Protein AF-A0A7S2XRY5-F1 (afdb_monomer_lite)

Foldseek 3Di:
DPDQAAAEDFQLAPLVLVLVLVQCVVFDPPLQQDLHPLCSVVRGDPVSVVSLVVSLVVRVVVSVVVVVVVVVVPPPDDDDDDPDDPRHYDDDSSVVVSCLSNVQEAEADAPVNNQQSSLSSCVSSVHKYKYFHAADPCVVVVVAAAPVRPHHDHDPVRVVVSSCVVAQLWDWDFDPDPDDPRDGGIMTIDDSVSSVDDRDPDDPPVPPD

Organism: NCBI:txid420275

pLDDT: mean 81.91, std 16.99, range [36.66, 98.25]

Secondary structure (DSSP, 8-state):
--PPPPB-----SHHHHHHHHHHHHHS-TTTTTS---GGGGGGS-HHHHHHHHHHHHHHHHHHHHHHHHHHHH-TTSPPP------PPB---HHHHHHHHHT---EEEES-TTTHHHHHHHHHHTT--EEEE-----TTT-TT-B-TTSSSB--SHHHHHHHHHTT-TT-EEEE------TT---EEEEE-HHHHHSPPPPP--GGG--

Radius of gyration: 19.48 Å; chains: 1; bounding box: 63×34×48 Å

Structure (mmCIF, N/CA/C/O backbone):
data_AF-A0A7S2XRY5-F1
#
_entry.id   AF-A0A7S2XRY5-F1
#
loop_
_atom_site.group_PDB
_atom_site.id
_atom_site.type_symbol
_atom_site.label_atom_id
_atom_site.label_alt_id
_atom_site.label_comp_id
_atom_site.label_asym_id
_atom_site.label_entity_id
_atom_site.label_seq_id
_atom_site.pdbx_PDB_ins_code
_atom_site.Cartn_x
_atom_site.Cartn_y
_atom_site.Cartn_z
_atom_site.occupancy
_atom_site.B_iso_or_equiv
_atom_site.auth_seq_id
_atom_site.auth_comp_id
_atom_site.auth_asym_id
_atom_site.auth_atom_id
_atom_site.pdbx_PDB_model_num
ATOM 1 N N . GLU A 1 1 ? -29.590 -15.302 -2.181 1.00 39.81 1 GLU A N 1
ATOM 2 C CA . GLU A 1 1 ? -29.276 -14.056 -2.907 1.00 39.81 1 GLU A CA 1
ATOM 3 C C . GLU A 1 1 ? -27.879 -13.609 -2.522 1.00 39.81 1 GLU A C 1
ATOM 5 O O . GLU A 1 1 ? -27.612 -13.476 -1.334 1.00 39.81 1 GLU A O 1
ATOM 10 N N . PHE A 1 2 ? -26.973 -13.439 -3.484 1.00 42.94 2 PHE A N 1
ATOM 11 C CA . PHE A 1 2 ? -25.740 -12.701 -3.219 1.00 42.94 2 PHE A CA 1
ATOM 12 C C . PHE A 1 2 ? -26.121 -11.224 -3.202 1.00 42.94 2 PHE A C 1
ATOM 14 O O . PHE A 1 2 ? -26.452 -10.665 -4.245 1.00 42.94 2 PHE A O 1
ATOM 21 N N . LEU A 1 3 ? -26.155 -10.620 -2.012 1.00 53.00 3 LEU A N 1
ATOM 22 C CA . LEU A 1 3 ? -26.255 -9.169 -1.880 1.00 53.00 3 LEU A CA 1
ATOM 23 C C . LEU A 1 3 ? -25.142 -8.541 -2.729 1.00 53.00 3 LEU A C 1
ATOM 25 O O . LEU A 1 3 ? -24.000 -9.004 -2.680 1.00 53.00 3 LEU A O 1
ATOM 29 N N . SER A 1 4 ? -25.473 -7.520 -3.521 1.00 61.59 4 SER A N 1
ATOM 30 C CA . SER A 1 4 ? -24.484 -6.775 -4.303 1.00 61.59 4 SER A CA 1
ATOM 31 C C . SER A 1 4 ? -23.333 -6.347 -3.383 1.00 61.59 4 SER A C 1
ATOM 33 O O . SER A 1 4 ? -23.607 -5.741 -2.342 1.00 61.59 4 SER A O 1
ATOM 35 N N . PRO A 1 5 ? -22.063 -6.643 -3.715 1.00 66.81 5 PRO A N 1
ATOM 36 C CA . PRO A 1 5 ? -20.952 -6.282 -2.848 1.00 66.81 5 PRO A CA 1
ATOM 37 C C . PRO A 1 5 ? -20.902 -4.762 -2.683 1.00 66.81 5 PRO A C 1
ATOM 39 O O . PRO A 1 5 ? -21.009 -4.015 -3.662 1.00 66.81 5 PRO A O 1
ATOM 42 N N . LYS A 1 6 ? -20.741 -4.296 -1.440 1.00 75.56 6 LYS A N 1
ATOM 43 C CA . LYS A 1 6 ? -20.394 -2.897 -1.191 1.00 75.56 6 LYS A CA 1
ATOM 44 C C . LYS A 1 6 ? -19.012 -2.622 -1.765 1.00 75.56 6 LYS A C 1
ATOM 46 O O . LYS A 1 6 ? -18.129 -3.473 -1.680 1.00 75.56 6 LYS A O 1
ATOM 51 N N . TYR A 1 7 ? -18.814 -1.435 -2.322 1.00 77.88 7 TYR A N 1
ATOM 52 C CA . TYR A 1 7 ? -17.499 -1.007 -2.791 1.00 77.88 7 TYR A CA 1
ATOM 53 C C . TYR A 1 7 ? -17.135 0.345 -2.188 1.00 77.88 7 TYR A C 1
ATOM 55 O O . TYR A 1 7 ? -17.987 1.210 -1.982 1.00 77.88 7 TYR A O 1
ATOM 63 N N . MET A 1 8 ? -15.848 0.526 -1.923 1.00 81.94 8 MET A N 1
ATOM 64 C CA . MET A 1 8 ? -15.278 1.759 -1.402 1.00 81.94 8 MET A CA 1
ATOM 65 C C . MET A 1 8 ? -14.396 2.382 -2.481 1.00 81.94 8 MET A C 1
ATOM 67 O O . MET A 1 8 ? -13.558 1.697 -3.068 1.00 81.94 8 MET A O 1
ATOM 71 N N . LYS A 1 9 ? -14.566 3.680 -2.746 1.00 79.56 9 LYS A N 1
ATOM 72 C CA . LYS A 1 9 ? -13.611 4.454 -3.546 1.00 79.56 9 LYS A CA 1
ATOM 73 C C . LYS A 1 9 ? -12.665 5.195 -2.613 1.00 79.56 9 LYS A C 1
ATOM 75 O O . LYS A 1 9 ? -13.028 6.228 -2.060 1.00 79.56 9 LYS A O 1
ATOM 80 N N . ILE A 1 10 ? -11.459 4.666 -2.475 1.00 81.94 10 ILE A N 1
ATOM 81 C CA . ILE A 1 10 ? -10.372 5.275 -1.714 1.00 81.94 10 ILE A CA 1
ATOM 82 C C . ILE A 1 10 ? -9.128 5.338 -2.599 1.00 81.94 10 ILE A C 1
ATOM 84 O O . ILE A 1 10 ? -8.894 4.440 -3.409 1.00 81.94 10 ILE A O 1
ATOM 88 N N . LEU A 1 11 ? -8.357 6.414 -2.473 1.00 85.31 11 LEU A N 1
ATOM 89 C CA . LEU A 1 11 ? -7.033 6.489 -3.078 1.00 85.31 11 LEU A CA 1
ATOM 90 C C . LEU A 1 11 ? -6.058 5.784 -2.139 1.00 85.31 11 LEU A C 1
ATOM 92 O O . LEU A 1 11 ? -5.938 6.168 -0.978 1.00 85.31 11 LEU A O 1
ATOM 96 N N . VAL A 1 12 ? -5.394 4.746 -2.638 1.00 89.25 12 VAL A N 1
ATOM 97 C CA . VAL A 1 12 ? -4.304 4.089 -1.914 1.00 89.25 12 VAL A CA 1
ATOM 98 C C . VAL A 1 12 ? -3.027 4.862 -2.229 1.00 89.25 12 VAL A C 1
ATOM 100 O O . VAL A 1 12 ? -2.470 4.726 -3.316 1.00 89.25 12 VAL A O 1
ATOM 103 N N . ASP A 1 13 ? -2.627 5.727 -1.302 1.00 91.69 13 ASP A N 1
ATOM 104 C CA . ASP A 1 13 ? -1.509 6.662 -1.423 1.00 91.69 13 ASP A CA 1
ATOM 105 C C . ASP A 1 13 ? -0.706 6.759 -0.114 1.00 91.69 13 ASP A C 1
ATOM 107 O O . ASP A 1 13 ? -1.065 6.157 0.900 1.00 91.69 13 ASP A O 1
ATOM 111 N N . ASP A 1 14 ? 0.380 7.534 -0.128 1.00 93.12 14 ASP A N 1
ATOM 112 C CA . ASP A 1 14 ? 1.245 7.729 1.043 1.00 93.12 14 ASP A CA 1
ATOM 113 C C . ASP A 1 14 ? 0.476 8.305 2.243 1.00 93.12 14 ASP A C 1
ATOM 115 O O . ASP A 1 14 ? 0.766 7.958 3.386 1.00 93.12 14 ASP A O 1
ATOM 119 N N . ALA A 1 15 ? -0.540 9.141 1.998 1.00 94.62 15 ALA A N 1
ATOM 120 C CA . ALA A 1 15 ? -1.375 9.697 3.060 1.00 94.62 15 ALA A CA 1
ATOM 121 C C . ALA A 1 15 ? -2.162 8.596 3.786 1.00 94.62 15 ALA A C 1
ATOM 123 O O . ALA A 1 15 ? -2.174 8.575 5.014 1.00 94.62 15 ALA A O 1
ATOM 124 N N . LEU A 1 16 ? -2.752 7.641 3.052 1.00 95.00 16 LEU A N 1
ATOM 125 C CA . LEU A 1 16 ? -3.410 6.481 3.659 1.00 95.00 16 LEU A CA 1
ATOM 126 C C . LEU A 1 16 ? -2.432 5.674 4.515 1.00 95.00 16 LEU A C 1
ATOM 128 O O . LEU A 1 16 ? -2.744 5.338 5.658 1.00 95.00 16 LEU A O 1
ATOM 132 N N . VAL A 1 17 ? -1.254 5.367 3.965 1.00 95.56 17 VAL A N 1
ATOM 133 C CA . VAL A 1 17 ? -0.223 4.583 4.661 1.00 95.56 17 VAL A CA 1
ATOM 134 C C . VAL A 1 17 ? 0.178 5.271 5.965 1.00 95.56 17 VAL A C 1
ATOM 136 O O . VAL A 1 17 ? 0.163 4.633 7.018 1.00 95.56 17 VAL A O 1
ATOM 139 N N . GLN A 1 18 ? 0.467 6.575 5.924 1.00 95.56 18 GLN A N 1
ATOM 140 C CA . GLN A 1 18 ? 0.863 7.331 7.112 1.00 95.56 18 GLN A CA 1
ATOM 141 C C . GLN A 1 18 ? -0.252 7.417 8.154 1.00 95.56 18 GLN A C 1
ATOM 143 O O . GLN A 1 18 ? 0.011 7.194 9.334 1.00 95.56 18 GLN A O 1
ATOM 148 N N . THR A 1 19 ? -1.500 7.658 7.742 1.00 95.69 19 THR A N 1
ATOM 149 C CA . THR A 1 19 ? -2.645 7.662 8.663 1.00 95.69 19 THR A CA 1
ATOM 150 C C . THR A 1 19 ? -2.779 6.320 9.382 1.00 95.69 19 THR A C 1
ATOM 152 O O . THR A 1 19 ? -2.882 6.289 10.608 1.00 95.69 19 THR A O 1
ATOM 155 N N . ILE A 1 20 ? -2.722 5.200 8.654 1.00 94.00 20 ILE A N 1
ATOM 156 C CA . ILE A 1 20 ? -2.807 3.863 9.259 1.00 94.00 20 ILE A CA 1
ATOM 157 C C . ILE A 1 20 ? -1.597 3.583 10.160 1.00 94.00 20 ILE A C 1
ATOM 159 O O . ILE A 1 20 ? -1.752 2.966 11.214 1.00 94.00 20 ILE A O 1
ATOM 163 N N . GLN A 1 21 ? -0.407 4.070 9.806 1.00 93.44 21 GLN A N 1
ATOM 164 C CA . GLN A 1 21 ? 0.794 3.905 10.623 1.00 93.44 21 GLN A CA 1
ATOM 165 C C . GLN A 1 21 ? 0.675 4.656 11.950 1.00 93.44 21 GLN A C 1
ATOM 167 O O . GLN A 1 21 ? 0.958 4.083 13.002 1.00 93.44 21 GLN A O 1
ATOM 172 N N . SER A 1 22 ? 0.209 5.904 11.922 1.00 92.62 22 SER A N 1
ATOM 173 C CA . SER A 1 22 ? -0.040 6.690 13.131 1.00 92.62 22 SER A CA 1
ATOM 174 C C . SER A 1 22 ? -1.124 6.061 14.004 1.00 92.62 22 SER A C 1
ATOM 176 O O . SER A 1 22 ? -0.944 5.978 15.215 1.00 92.62 22 SER A O 1
ATOM 178 N N . ILE A 1 23 ? -2.204 5.543 13.407 1.00 91.19 23 ILE A N 1
ATOM 179 C CA . ILE A 1 23 ? -3.220 4.776 14.142 1.00 91.19 23 ILE A CA 1
ATOM 180 C C . ILE A 1 23 ? -2.582 3.534 14.782 1.00 91.19 23 ILE A C 1
ATOM 182 O O . ILE A 1 23 ? -2.808 3.262 15.956 1.00 91.19 23 ILE A O 1
ATOM 186 N N . ARG A 1 24 ? -1.740 2.780 14.069 1.00 86.56 24 ARG A N 1
ATOM 187 C CA . ARG A 1 24 ? -1.064 1.604 14.645 1.00 86.56 24 ARG A CA 1
ATOM 188 C C . ARG A 1 24 ? -0.173 1.974 15.837 1.00 86.56 24 ARG A C 1
ATOM 190 O O . ARG A 1 24 ? -0.135 1.219 16.799 1.00 86.56 24 ARG A O 1
ATOM 197 N N . GLN A 1 25 ? 0.513 3.115 15.788 1.00 85.75 25 GLN A N 1
ATOM 198 C CA . GLN A 1 25 ? 1.431 3.570 16.842 1.00 85.75 25 GLN A CA 1
ATOM 199 C C . GLN A 1 25 ? 0.730 4.052 18.120 1.00 85.75 25 GLN A C 1
ATOM 201 O O . GLN A 1 25 ? 1.314 3.976 19.198 1.00 85.75 25 GLN A O 1
ATOM 206 N N . THR A 1 26 ? -0.493 4.572 18.018 1.00 81.88 26 THR A N 1
ATOM 207 C CA . THR A 1 26 ? -1.243 5.138 19.155 1.00 81.88 26 THR A CA 1
ATOM 208 C C . THR A 1 26 ? -2.179 4.138 19.835 1.00 81.88 26 THR A C 1
ATOM 210 O O . THR A 1 26 ? -2.853 4.501 20.801 1.00 81.88 26 THR A O 1
ATOM 213 N N . ASN A 1 27 ? -2.238 2.895 19.352 1.00 79.50 27 ASN A N 1
ATOM 214 C CA . ASN A 1 27 ? -3.064 1.826 19.912 1.00 79.50 27 ASN A CA 1
ATOM 215 C C . ASN A 1 27 ? -2.198 0.673 20.437 1.00 79.50 27 ASN A C 1
ATOM 217 O O . ASN A 1 27 ? -1.033 0.537 20.071 1.00 79.50 27 ASN A O 1
ATOM 221 N N . GLU A 1 28 ? -2.774 -0.158 21.309 1.00 68.50 28 GLU A N 1
ATOM 222 C CA . GLU A 1 28 ? -2.085 -1.312 21.897 1.00 68.50 28 GLU A CA 1
ATOM 223 C C . GLU A 1 28 ? -1.511 -2.257 20.827 1.00 68.50 28 GLU A C 1
ATOM 225 O O . GLU A 1 28 ? -2.149 -2.540 19.802 1.00 68.50 28 GLU A O 1
ATOM 230 N N . GLU A 1 29 ? -0.324 -2.808 21.105 1.00 63.25 29 GLU A N 1
ATOM 231 C CA . GLU A 1 29 ? 0.264 -3.868 20.288 1.00 63.25 29 GLU A CA 1
ATOM 232 C C . GLU A 1 29 ? -0.732 -5.031 20.131 1.00 63.25 29 GLU A C 1
ATOM 234 O O . GLU A 1 29 ? -1.315 -5.528 21.094 1.00 63.25 29 GLU A O 1
ATOM 239 N N . GLY A 1 30 ? -0.954 -5.459 18.886 1.00 60.50 30 GLY A N 1
ATOM 240 C CA . GLY A 1 30 ? -1.824 -6.596 18.567 1.00 60.50 30 GLY A CA 1
ATOM 241 C C . GLY A 1 30 ? -3.170 -6.249 17.927 1.00 60.50 30 GLY A C 1
ATOM 242 O O . GLY A 1 30 ? -3.797 -7.151 17.372 1.00 60.50 30 GLY A O 1
ATOM 243 N N . LEU A 1 31 ? -3.589 -4.974 17.897 1.00 65.69 31 LEU A N 1
ATOM 244 C CA . LEU A 1 31 ? -4.839 -4.575 17.223 1.00 65.69 31 LEU A CA 1
ATOM 245 C C . LEU A 1 31 ? -4.834 -4.898 15.713 1.00 65.69 31 LEU A C 1
ATOM 247 O O . LEU A 1 31 ? -5.886 -5.160 15.131 1.00 65.69 31 LEU A O 1
ATOM 251 N N . PHE A 1 32 ? -3.646 -4.935 15.101 1.00 68.56 32 PHE A N 1
ATOM 252 C CA . PHE A 1 32 ? -3.455 -5.130 13.658 1.00 68.56 32 PHE A CA 1
ATOM 253 C C . PHE A 1 32 ? -2.763 -6.455 13.273 1.00 68.56 32 PHE A C 1
ATOM 255 O O . PHE A 1 32 ? -2.863 -6.867 12.121 1.00 68.56 32 PHE A O 1
ATOM 262 N N . HIS A 1 33 ? -2.121 -7.155 14.221 1.00 59.81 33 HIS A N 1
ATOM 263 C CA . HIS A 1 33 ? -1.327 -8.377 13.967 1.00 59.81 33 HIS A CA 1
ATOM 264 C C . HIS A 1 33 ? -2.167 -9.636 13.693 1.00 59.81 33 HIS A C 1
ATOM 266 O O . HIS A 1 33 ? -1.689 -10.612 13.123 1.00 59.81 33 HIS A O 1
ATOM 272 N N . THR A 1 34 ? -3.441 -9.631 14.075 1.00 63.56 34 THR A N 1
ATOM 273 C CA . THR A 1 34 ? -4.416 -10.663 13.691 1.00 63.56 34 THR A CA 1
ATOM 274 C C . THR A 1 34 ? -5.544 -9.994 12.922 1.00 63.56 34 THR A C 1
ATOM 276 O O . THR A 1 34 ? -5.577 -8.769 12.823 1.00 63.56 34 THR A O 1
ATOM 279 N N . LEU A 1 35 ? -6.437 -10.748 12.282 1.00 62.00 35 LEU A N 1
ATOM 280 C CA . LEU A 1 35 ? -7.632 -10.122 11.718 1.00 62.00 35 LEU A CA 1
ATOM 281 C C . LEU A 1 35 ? -8.473 -9.577 12.867 1.00 62.00 35 LEU A C 1
ATOM 283 O O . LEU A 1 35 ? -8.991 -10.385 13.642 1.00 62.00 35 LEU A O 1
ATOM 287 N N . PRO A 1 36 ? -8.580 -8.244 13.008 1.00 60.53 36 PRO A N 1
ATOM 288 C CA . PRO A 1 36 ? -9.272 -7.688 14.146 1.00 60.53 36 PRO A CA 1
ATOM 289 C C . PRO A 1 36 ? -10.743 -8.124 14.086 1.00 60.53 36 PRO A C 1
ATOM 291 O O . PRO A 1 36 ? -11.343 -8.024 13.009 1.00 60.53 36 PRO A O 1
ATOM 294 N N . PRO A 1 37 ? -11.354 -8.610 15.184 1.00 62.16 37 PRO A N 1
ATOM 295 C CA . PRO A 1 37 ? -12.805 -8.775 15.233 1.00 62.16 37 PRO A CA 1
ATOM 296 C C . PRO A 1 37 ? -13.512 -7.449 14.907 1.00 62.16 37 PRO A C 1
ATOM 298 O O . PRO A 1 37 ? -12.933 -6.377 15.037 1.00 62.16 37 PRO A O 1
ATOM 301 N N . LEU A 1 38 ? -14.779 -7.491 14.485 1.00 59.41 38 LEU A N 1
ATOM 302 C CA . LEU A 1 38 ? -15.541 -6.272 14.149 1.00 59.41 38 LEU A CA 1
ATOM 303 C C . LEU A 1 38 ? -15.639 -5.280 15.325 1.00 59.41 38 LEU A C 1
ATOM 305 O O . LEU A 1 38 ? -15.711 -4.076 15.101 1.00 59.41 38 LEU A O 1
ATOM 309 N N . SER A 1 39 ? -15.563 -5.776 16.564 1.00 61.22 39 SER A N 1
ATOM 310 C CA . SER A 1 39 ? -15.487 -4.970 17.790 1.00 61.22 39 SER A CA 1
ATOM 311 C C . SER A 1 39 ? -14.139 -4.272 18.004 1.00 61.22 39 SER A C 1
ATOM 313 O O . SER A 1 39 ? -13.987 -3.494 18.938 1.00 61.22 39 SER A O 1
ATOM 315 N N . SER A 1 40 ? -13.130 -4.518 17.166 1.00 65.12 40 SER A N 1
ATOM 316 C CA . SER A 1 40 ? -11.817 -3.880 17.305 1.00 65.12 40 SER A CA 1
ATOM 317 C C . SER A 1 40 ? -11.836 -2.376 17.073 1.00 65.12 40 SER A C 1
ATOM 319 O O . SER A 1 40 ? -10.926 -1.704 17.551 1.00 65.12 40 SER A O 1
ATOM 321 N N . LEU A 1 41 ? -12.850 -1.826 16.393 1.00 67.50 41 LEU A N 1
ATOM 322 C CA . LEU A 1 41 ? -13.008 -0.371 16.346 1.00 67.50 41 LEU A CA 1
ATOM 323 C C . LEU A 1 41 ? -13.266 0.228 17.729 1.00 67.50 41 LEU A C 1
ATOM 325 O O . LEU A 1 41 ? -12.816 1.338 17.983 1.00 67.50 41 LEU A O 1
ATOM 329 N N . ASP A 1 42 ? -13.933 -0.503 18.626 1.00 70.62 42 ASP A N 1
ATOM 330 C CA . ASP A 1 42 ? -14.230 -0.025 19.983 1.00 70.62 42 ASP A CA 1
ATOM 331 C C . ASP A 1 42 ? -12.960 0.085 20.842 1.00 70.62 42 ASP A C 1
ATOM 333 O O . ASP A 1 42 ? -12.967 0.706 21.902 1.00 70.62 42 ASP A O 1
ATOM 337 N N . ARG A 1 43 ? -11.859 -0.525 20.384 1.00 75.06 43 ARG A N 1
ATOM 338 C CA . ARG A 1 43 ? -10.537 -0.456 21.016 1.00 75.06 43 ARG A CA 1
ATOM 339 C C . ARG A 1 43 ? -9.671 0.675 20.465 1.00 75.06 43 ARG A C 1
ATOM 341 O O . ARG A 1 43 ? -8.572 0.869 20.977 1.00 75.06 43 ARG A O 1
ATOM 348 N N . LEU A 1 44 ? -10.122 1.385 19.427 1.00 82.75 44 LEU A N 1
ATOM 349 C CA . LEU A 1 44 ? -9.392 2.533 18.903 1.00 82.75 44 LEU A CA 1
ATOM 350 C C . LEU A 1 44 ? -9.505 3.712 19.863 1.00 82.75 44 LEU A C 1
ATOM 352 O O . LEU A 1 44 ? -10.584 4.031 20.360 1.00 82.75 44 LEU A O 1
ATOM 356 N N . THR A 1 45 ? -8.391 4.401 20.083 1.00 85.50 45 THR A N 1
ATOM 357 C CA . THR A 1 45 ? -8.407 5.663 20.824 1.00 85.50 45 THR A CA 1
ATOM 358 C C . THR A 1 45 ? -9.209 6.730 20.074 1.00 85.50 45 THR A C 1
ATOM 360 O O . THR A 1 45 ? -9.193 6.785 18.843 1.00 85.50 45 THR A O 1
ATOM 363 N N . GLU A 1 46 ? -9.842 7.651 20.806 1.00 87.69 46 GLU A N 1
ATOM 364 C CA . GLU A 1 46 ? -10.534 8.810 20.212 1.00 87.69 46 GLU A CA 1
ATOM 365 C C . GLU A 1 46 ? -9.618 9.611 19.272 1.00 87.69 46 GLU A C 1
ATOM 367 O O . GLU A 1 46 ? -10.027 10.015 18.187 1.00 87.69 46 GLU A O 1
ATOM 372 N N . SER A 1 47 ? -8.335 9.758 19.625 1.00 88.94 47 SER A N 1
ATOM 373 C CA . SER A 1 47 ? -7.342 10.404 18.757 1.00 88.94 47 SER A CA 1
ATOM 374 C C . SER A 1 47 ? -7.153 9.679 17.420 1.00 88.94 47 SER A C 1
ATOM 376 O O . SER A 1 47 ? -6.894 10.331 16.413 1.00 88.94 47 SER A O 1
ATOM 378 N N . SER A 1 48 ? -7.262 8.349 17.395 1.00 91.31 48 SER A N 1
ATOM 379 C CA . SER A 1 48 ? -7.138 7.559 16.164 1.00 91.31 48 SER A CA 1
ATOM 380 C C . SER A 1 48 ? -8.350 7.732 15.262 1.00 91.31 48 SER A C 1
ATOM 382 O O . SER A 1 48 ? -8.206 7.843 14.047 1.00 91.31 48 SER A O 1
ATOM 384 N N . LEU A 1 49 ? -9.542 7.777 15.864 1.00 90.44 49 LEU A N 1
ATOM 385 C CA . LEU A 1 49 ? -10.790 8.012 15.146 1.00 90.44 49 LEU A CA 1
ATOM 386 C C . LEU A 1 49 ? -10.825 9.422 14.551 1.00 90.44 49 LEU A C 1
ATOM 388 O O . LEU A 1 49 ? -11.172 9.567 13.385 1.00 90.44 49 LEU A O 1
ATOM 392 N N . LEU A 1 50 ? -10.387 10.437 15.304 1.00 92.25 50 LEU A N 1
ATOM 393 C CA . LEU A 1 50 ? -10.269 11.809 14.800 1.00 92.25 50 LEU A CA 1
ATOM 394 C C . LEU A 1 50 ? -9.297 11.903 13.619 1.00 92.25 50 LEU A C 1
ATOM 396 O O . LEU A 1 50 ? -9.646 12.477 12.589 1.00 92.25 50 LEU A O 1
ATOM 400 N N . LEU A 1 51 ? -8.113 11.291 13.738 1.00 94.50 51 LEU A N 1
ATOM 401 C CA . LEU A 1 51 ? -7.125 11.266 12.658 1.00 94.50 51 LEU A CA 1
ATOM 402 C C . LEU A 1 51 ? -7.676 10.581 11.398 1.00 94.50 51 LEU A C 1
ATOM 404 O O . LEU A 1 51 ? -7.477 11.063 10.282 1.00 94.50 51 LEU A O 1
ATOM 408 N N . TRP A 1 52 ? -8.384 9.462 11.569 1.00 95.31 52 TRP A N 1
ATOM 409 C CA . TRP A 1 52 ? -9.038 8.784 10.456 1.00 95.31 52 TRP A CA 1
ATOM 410 C C . TRP A 1 52 ? -10.143 9.634 9.826 1.00 95.31 52 TRP A C 1
ATOM 412 O O . TRP A 1 52 ? -10.225 9.711 8.604 1.00 95.31 52 TRP A O 1
ATOM 422 N N . ASP A 1 53 ? -10.986 10.276 10.632 1.00 94.19 53 ASP A N 1
ATOM 423 C CA . ASP A 1 53 ? -12.091 11.096 10.140 1.00 94.19 53 ASP A CA 1
ATOM 424 C C . ASP A 1 53 ? -11.593 12.299 9.330 1.00 94.19 53 ASP A C 1
ATOM 426 O O . ASP A 1 53 ? -12.206 12.653 8.319 1.00 94.19 53 ASP A O 1
ATOM 430 N N . GLU A 1 54 ? -10.485 12.922 9.745 1.00 94.56 54 GLU A N 1
ATOM 431 C CA . GLU A 1 54 ? -9.807 13.970 8.974 1.00 94.56 54 GLU A CA 1
ATOM 432 C C . GLU A 1 54 ? -9.319 13.433 7.626 1.00 94.56 54 GLU A C 1
ATOM 434 O O . GLU A 1 54 ? -9.719 13.946 6.576 1.00 94.56 54 GLU A O 1
ATOM 439 N N . TYR A 1 55 ? -8.557 12.334 7.639 1.00 95.44 55 TYR A N 1
ATOM 440 C CA . TYR A 1 55 ? -8.098 11.681 6.413 1.00 95.44 55 TYR A CA 1
ATOM 441 C C . TYR A 1 55 ? -9.266 11.298 5.488 1.00 95.44 55 TYR A C 1
ATOM 443 O O . TYR A 1 55 ? -9.215 11.544 4.282 1.00 95.44 55 TYR A O 1
ATOM 451 N N . TRP A 1 56 ? -10.334 10.705 6.027 1.00 93.50 56 TRP A N 1
ATOM 452 C CA . TRP A 1 56 ? -11.466 10.205 5.248 1.00 93.50 56 TRP A CA 1
ATOM 453 C C . TRP A 1 56 ? -12.215 11.337 4.544 1.00 93.50 56 TRP A C 1
ATOM 455 O O . TRP A 1 56 ? -12.573 11.207 3.368 1.00 93.50 56 TRP A O 1
ATOM 465 N N . LYS A 1 57 ? 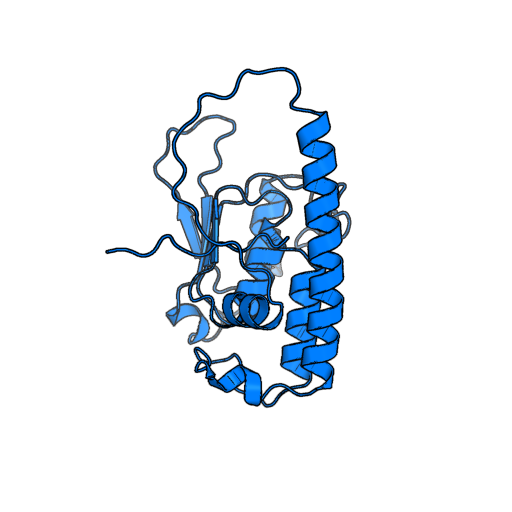-12.413 12.473 5.225 1.00 92.12 57 LYS A N 1
ATOM 466 C CA . LYS A 1 57 ? -13.002 13.679 4.622 1.00 92.12 57 LYS A CA 1
ATOM 467 C C . LYS A 1 57 ? -12.164 14.163 3.440 1.00 92.12 57 LYS A C 1
ATOM 469 O O . LYS A 1 57 ? -12.705 14.360 2.348 1.00 92.12 57 LYS A O 1
ATOM 474 N N . ASP A 1 58 ? -10.851 14.267 3.621 1.00 91.75 58 ASP A N 1
ATOM 475 C CA . ASP A 1 58 ? -9.936 14.723 2.573 1.00 91.75 58 ASP A CA 1
ATOM 476 C C . ASP A 1 58 ? -9.852 13.735 1.406 1.00 91.75 58 ASP A C 1
ATOM 478 O O . ASP A 1 58 ? -9.911 14.127 0.237 1.00 91.75 58 ASP A O 1
ATOM 482 N N . ALA A 1 59 ? -9.777 12.434 1.689 1.00 89.62 59 ALA A N 1
ATOM 483 C CA . ALA A 1 59 ? -9.791 11.380 0.680 1.00 89.62 59 ALA A CA 1
ATOM 484 C C . ALA A 1 59 ? -11.068 11.435 -0.173 1.00 89.62 59 ALA A C 1
ATOM 486 O O . ALA A 1 59 ? -10.991 11.353 -1.404 1.00 89.62 59 ALA A O 1
ATOM 487 N N . ARG A 1 60 ? -12.236 11.654 0.446 1.00 87.56 60 ARG A N 1
ATOM 488 C CA . ARG A 1 60 ? -13.505 11.816 -0.277 1.00 87.56 60 ARG A CA 1
ATOM 489 C C . ARG A 1 60 ? -13.520 13.067 -1.149 1.00 87.56 60 ARG A C 1
ATOM 491 O O . ARG A 1 60 ? -13.941 12.975 -2.304 1.00 87.56 60 ARG A O 1
ATOM 498 N N . HIS A 1 61 ? -13.038 14.204 -0.651 1.00 86.56 61 HIS A N 1
ATOM 499 C CA . HIS A 1 61 ? -12.925 15.423 -1.456 1.00 86.56 61 HIS A CA 1
ATOM 500 C C . HIS A 1 61 ? -12.003 15.225 -2.667 1.00 86.56 61 HIS A C 1
ATOM 502 O O . HIS A 1 61 ? -12.369 15.583 -3.791 1.00 86.56 61 HIS A O 1
ATOM 508 N N . ARG A 1 62 ? -10.842 14.581 -2.477 1.00 85.25 62 ARG A N 1
ATOM 509 C CA . ARG A 1 62 ? -9.913 14.249 -3.571 1.00 85.25 62 ARG A CA 1
ATOM 510 C C . ARG A 1 62 ? -10.567 13.327 -4.604 1.00 85.25 62 ARG A C 1
ATOM 512 O O . ARG A 1 62 ? -10.514 13.615 -5.801 1.00 85.25 62 ARG A O 1
ATOM 519 N N . ALA A 1 63 ? -11.251 12.273 -4.159 1.00 79.25 63 ALA A N 1
ATOM 520 C CA . ALA A 1 63 ? -11.953 11.340 -5.042 1.00 79.25 63 ALA A CA 1
ATOM 521 C C . ALA A 1 63 ? -13.082 12.015 -5.848 1.00 79.25 63 ALA A C 1
ATOM 523 O O . ALA A 1 63 ? -13.251 11.735 -7.037 1.00 79.25 63 ALA A O 1
ATOM 524 N N . GLN A 1 64 ? -13.838 12.928 -5.231 1.00 78.06 64 GLN A N 1
ATOM 525 C CA . GLN A 1 64 ? -14.884 13.705 -5.906 1.00 78.06 64 GLN A CA 1
ATOM 526 C C . GLN A 1 64 ? -14.304 14.670 -6.947 1.00 78.06 64 GLN A C 1
ATOM 528 O O . GLN A 1 64 ? -14.814 14.736 -8.067 1.00 78.06 64 GLN A O 1
ATOM 533 N N . SER A 1 65 ? -13.214 15.367 -6.614 1.00 79.12 65 SER A N 1
ATOM 534 C CA . SER A 1 65 ? -12.523 16.273 -7.540 1.00 79.12 65 SER A CA 1
ATOM 535 C C . SER A 1 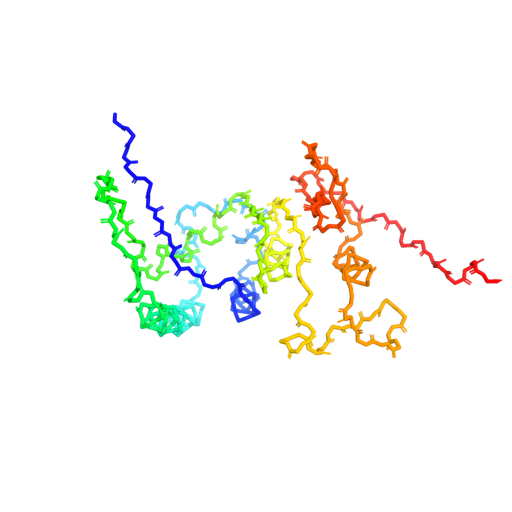65 ? -12.021 15.536 -8.791 1.00 79.12 65 SER A C 1
ATOM 537 O O . SER A 1 65 ? -12.300 15.942 -9.923 1.00 79.12 65 SER A O 1
ATOM 539 N N . LEU A 1 66 ? -11.395 14.367 -8.608 1.00 73.38 66 LEU A N 1
ATOM 540 C CA . LEU A 1 66 ? -10.957 13.507 -9.713 1.00 73.38 66 LEU A CA 1
ATOM 541 C C . LEU A 1 66 ? -12.129 13.018 -10.580 1.00 73.38 66 LEU A C 1
ATOM 543 O O . LEU A 1 66 ? -12.026 12.993 -11.810 1.00 73.38 66 LEU A O 1
ATOM 547 N N . ALA A 1 67 ? -13.259 12.655 -9.966 1.00 70.19 67 ALA A N 1
ATOM 548 C CA . ALA A 1 67 ? -14.451 12.221 -10.694 1.00 70.19 67 ALA A CA 1
ATOM 549 C C . ALA A 1 67 ? -15.059 13.347 -11.551 1.00 70.19 67 ALA A C 1
ATOM 551 O O . ALA A 1 67 ? -15.478 13.096 -12.687 1.00 70.19 67 ALA A O 1
ATOM 552 N N . LEU A 1 68 ? -15.070 14.584 -11.044 1.00 67.44 68 LEU A N 1
ATOM 553 C CA . LEU A 1 68 ? -15.519 15.767 -11.784 1.00 67.44 68 LEU A CA 1
ATOM 554 C C . LEU A 1 68 ? -14.608 16.049 -12.986 1.00 67.44 68 LEU A C 1
ATOM 556 O O . LEU A 1 68 ? -15.100 16.224 -14.102 1.00 67.44 68 LEU A O 1
ATOM 560 N N . HIS A 1 69 ? -13.289 16.013 -12.790 1.00 65.00 69 HIS A N 1
ATOM 561 C CA . HIS A 1 69 ? -12.318 16.217 -13.870 1.00 65.00 69 HIS A CA 1
ATOM 562 C C . HIS A 1 69 ? -12.367 15.109 -14.934 1.00 65.00 69 HIS A C 1
ATOM 564 O O . HIS A 1 69 ? -12.246 15.387 -16.128 1.00 65.00 69 HIS A O 1
ATOM 570 N N . SER A 1 70 ? -12.598 13.856 -14.531 1.00 61.12 70 SER A N 1
ATOM 571 C CA . SER A 1 70 ? -12.772 12.730 -15.458 1.00 61.12 70 SER A CA 1
ATOM 572 C C . SER A 1 70 ? -14.065 12.850 -16.277 1.00 61.12 70 SER A C 1
ATOM 574 O O . SER A 1 70 ? -14.057 12.652 -17.492 1.00 61.12 70 SER A O 1
ATOM 576 N N . SER A 1 71 ? -15.166 13.269 -15.643 1.00 59.62 71 SER A N 1
ATOM 577 C CA . SER A 1 71 ? -16.460 13.455 -16.317 1.00 59.62 71 SER A CA 1
ATOM 578 C C . SER A 1 71 ? -16.424 14.590 -17.346 1.00 59.62 71 SER A C 1
ATOM 580 O O . SER A 1 71 ? -17.021 14.467 -18.410 1.00 59.62 71 SER A O 1
ATOM 582 N N . GLN A 1 72 ? -15.663 15.658 -17.084 1.00 58.47 72 GLN A N 1
ATOM 583 C CA . GLN A 1 72 ? -15.439 16.738 -18.053 1.00 58.47 72 GLN A CA 1
ATOM 584 C C . GLN A 1 72 ? -14.617 16.289 -19.275 1.00 58.47 72 GLN A C 1
ATOM 586 O O . GLN A 1 72 ? -14.812 16.823 -20.365 1.00 58.47 72 GLN A O 1
ATOM 591 N N . LYS A 1 73 ? -13.740 15.283 -19.130 1.00 53.84 73 LYS A N 1
ATOM 592 C CA . LYS A 1 73 ? -12.965 14.702 -20.242 1.00 53.84 73 LYS A CA 1
ATOM 593 C C . LYS A 1 73 ? -13.743 13.676 -21.080 1.00 53.84 73 LYS A C 1
ATOM 595 O O . LYS A 1 73 ? -13.348 13.425 -22.213 1.00 53.84 73 LYS A O 1
ATOM 600 N N . LEU A 1 74 ? -14.831 13.091 -20.563 1.00 51.75 74 LEU A N 1
ATOM 601 C CA . LEU A 1 74 ? -15.552 11.973 -21.200 1.00 51.75 74 LEU A CA 1
ATOM 602 C C . LEU A 1 74 ? -16.765 12.361 -22.073 1.00 51.75 74 LEU A C 1
ATOM 604 O O . LEU A 1 74 ? -17.504 11.476 -22.505 1.00 51.75 74 LEU A O 1
ATOM 608 N N . ASN A 1 75 ? -16.974 13.642 -22.382 1.00 50.69 75 ASN A N 1
ATOM 609 C CA . ASN A 1 75 ? -18.127 14.126 -23.164 1.00 50.69 75 ASN A CA 1
ATOM 610 C C . ASN A 1 75 ? -18.125 13.750 -24.674 1.00 50.69 75 ASN A C 1
ATOM 612 O O . ASN A 1 75 ? -18.701 14.476 -25.481 1.00 50.69 75 ASN A O 1
ATOM 616 N N . THR A 1 76 ? -17.522 12.630 -25.097 1.00 46.41 76 THR A N 1
ATOM 617 C CA . THR A 1 76 ? -17.423 12.239 -26.524 1.00 46.41 76 THR A CA 1
ATOM 618 C C . THR A 1 76 ? -17.835 10.801 -26.881 1.00 46.41 76 THR A C 1
ATOM 620 O O . THR A 1 76 ? -17.660 10.413 -28.033 1.00 46.41 76 THR A O 1
ATOM 623 N N . ALA A 1 77 ? -18.447 10.008 -25.989 1.00 43.66 77 ALA A N 1
ATOM 624 C CA . ALA A 1 77 ? -18.956 8.677 -26.373 1.00 43.66 77 ALA A CA 1
ATOM 625 C C . ALA A 1 77 ? -20.319 8.314 -25.739 1.00 43.66 77 ALA A C 1
ATOM 627 O O . ALA A 1 77 ? -20.509 8.529 -24.539 1.00 43.66 77 ALA A O 1
ATOM 628 N N . PRO A 1 78 ? -21.268 7.728 -26.503 1.00 43.91 78 PRO A N 1
ATOM 629 C CA . PRO A 1 78 ? -22.568 7.314 -25.979 1.00 43.91 78 PRO A CA 1
ATOM 630 C C . PRO A 1 78 ? -22.428 6.061 -25.098 1.00 43.91 78 PRO A C 1
ATOM 632 O O . PRO A 1 78 ? -21.885 5.042 -25.521 1.00 43.91 78 PRO A O 1
ATOM 635 N N . ARG A 1 79 ? -22.924 6.129 -23.854 1.00 51.22 79 ARG A N 1
ATOM 636 C CA . ARG A 1 79 ? -22.936 4.998 -22.909 1.00 51.22 79 ARG A CA 1
ATOM 637 C C . ARG A 1 79 ? -24.121 4.069 -23.181 1.00 51.22 79 ARG A C 1
ATOM 639 O O . ARG A 1 79 ? -25.269 4.498 -23.125 1.00 51.22 79 ARG A O 1
ATOM 646 N N . VAL A 1 80 ? -23.833 2.787 -23.404 1.00 41.41 80 VAL A N 1
ATOM 647 C CA . VAL A 1 80 ? -24.827 1.701 -23.411 1.00 41.41 80 VAL A CA 1
ATOM 648 C C . VAL A 1 80 ? -25.256 1.416 -21.961 1.00 41.41 80 VAL A C 1
ATOM 650 O O . VAL A 1 80 ? -24.383 1.251 -21.103 1.00 41.41 80 VAL A O 1
ATOM 653 N N . PRO A 1 81 ? -26.563 1.363 -21.646 1.00 41.16 81 PRO A N 1
ATOM 654 C CA . PRO A 1 81 ? -27.038 1.120 -20.292 1.00 41.16 81 PRO A CA 1
ATOM 655 C C . PRO A 1 81 ? -26.965 -0.378 -19.978 1.00 41.16 81 PRO A C 1
ATOM 657 O O . PRO A 1 81 ? -27.922 -1.120 -20.183 1.00 41.16 81 PRO A O 1
ATOM 660 N N . HIS A 1 82 ? -25.828 -0.842 -19.464 1.00 45.81 82 HIS A N 1
ATOM 661 C CA . HIS A 1 82 ? -25.825 -2.090 -18.709 1.00 45.81 82 HIS A CA 1
ATOM 662 C C . HIS A 1 82 ? -26.412 -1.816 -17.325 1.00 45.81 82 HIS A C 1
ATOM 664 O O . HIS A 1 82 ? -25.965 -0.912 -16.619 1.00 45.81 82 HIS A O 1
ATOM 670 N N . SER A 1 83 ? -27.440 -2.580 -16.957 1.00 44.69 83 SER A N 1
ATOM 671 C CA . SER A 1 83 ? -28.067 -2.576 -15.638 1.00 44.69 83 SER A CA 1
ATOM 672 C C . SER A 1 83 ? -27.056 -3.039 -14.587 1.00 44.69 83 SER A C 1
ATOM 674 O O . SER A 1 83 ? -26.967 -4.223 -14.263 1.00 44.69 83 SER A O 1
ATOM 676 N N . VAL A 1 84 ? -26.249 -2.104 -14.091 1.00 48.72 84 VAL A N 1
ATOM 677 C CA . VAL A 1 84 ? -25.375 -2.322 -12.941 1.00 48.72 84 VAL A CA 1
ATOM 678 C C . VAL A 1 84 ? -26.292 -2.482 -11.734 1.00 48.72 84 VAL A C 1
ATOM 680 O O . VAL A 1 84 ? -26.990 -1.542 -11.350 1.00 48.72 84 VAL A O 1
ATOM 683 N N . SER A 1 85 ? -26.330 -3.691 -11.170 1.00 50.62 85 SER A N 1
ATOM 684 C CA . SER A 1 85 ? -26.907 -3.950 -9.850 1.00 50.62 85 SER A CA 1
ATOM 685 C C . SER A 1 85 ? -26.428 -2.860 -8.897 1.00 50.62 85 SER A C 1
ATOM 687 O O . SER A 1 85 ? -25.220 -2.636 -8.823 1.00 50.62 85 SER A O 1
ATOM 689 N N . GLN A 1 86 ? -27.344 -2.170 -8.213 1.00 50.22 86 GLN A N 1
ATOM 690 C CA . GLN A 1 86 ? -27.023 -1.096 -7.270 1.00 50.22 86 GLN A CA 1
ATOM 691 C C . GLN A 1 86 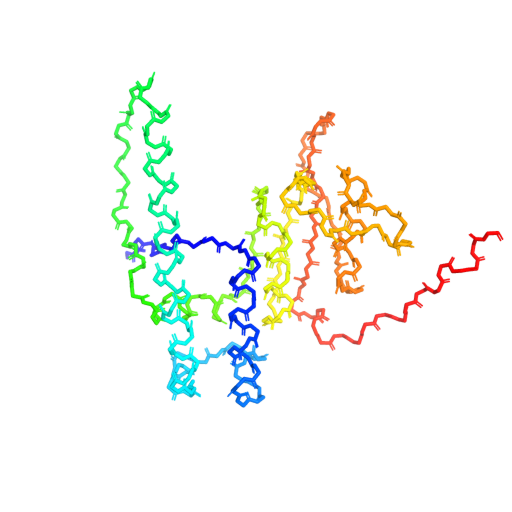? -26.119 -1.639 -6.153 1.00 50.22 86 GLN A C 1
ATOM 693 O O . GLN A 1 86 ? -26.583 -2.124 -5.127 1.00 50.22 86 GLN A O 1
ATOM 698 N N . SER A 1 87 ? -24.810 -1.624 -6.368 1.00 59.06 87 SER A N 1
ATOM 699 C CA . SER A 1 87 ? -23.820 -1.864 -5.332 1.00 59.06 87 SER A CA 1
ATOM 700 C C . SER A 1 87 ? -23.800 -0.621 -4.450 1.00 59.06 87 SER A C 1
ATOM 702 O O . SER A 1 87 ? -23.549 0.478 -4.949 1.00 59.06 87 SER A O 1
ATOM 704 N N . SER A 1 88 ? -24.119 -0.762 -3.165 1.00 72.50 88 SER A N 1
ATOM 705 C CA . SER A 1 88 ? -24.123 0.369 -2.235 1.00 72.50 88 SER A CA 1
ATOM 706 C C . SER A 1 88 ? -22.686 0.780 -1.911 1.00 72.50 88 SER A C 1
ATOM 708 O O . SER A 1 88 ? -21.895 -0.036 -1.435 1.00 72.50 88 SER A O 1
ATOM 710 N N . HIS A 1 89 ? -22.346 2.032 -2.201 1.00 82.19 89 HIS A N 1
ATOM 711 C CA . HIS A 1 89 ? -21.037 2.617 -1.925 1.00 82.19 89 HIS A CA 1
ATOM 712 C C . HIS A 1 89 ? -20.820 2.789 -0.412 1.00 82.19 89 HIS A C 1
ATOM 714 O O . HIS A 1 89 ? -21.756 3.143 0.302 1.00 82.19 89 HIS A O 1
ATOM 720 N N . VAL A 1 90 ? -19.596 2.565 0.074 1.00 85.06 90 VAL A N 1
ATOM 721 C CA . VAL A 1 90 ? -19.228 2.860 1.469 1.00 85.06 90 VAL A CA 1
ATOM 722 C C . VAL A 1 90 ? -19.135 4.376 1.655 1.00 85.06 90 VAL A C 1
ATOM 724 O O . VAL A 1 90 ? -18.285 5.032 1.052 1.00 85.06 90 VAL A O 1
ATOM 727 N N . GLU A 1 91 ? -20.022 4.948 2.468 1.00 84.75 91 GLU A N 1
ATOM 728 C CA . GLU A 1 91 ? -20.036 6.389 2.768 1.00 84.75 91 GLU A CA 1
ATOM 729 C C . GLU A 1 91 ? -19.538 6.716 4.176 1.00 84.75 91 GLU A C 1
ATOM 731 O O . GLU A 1 91 ? -18.967 7.792 4.394 1.00 84.75 91 GLU A O 1
ATOM 736 N N . ASP A 1 92 ? -19.748 5.785 5.103 1.00 88.19 92 ASP A N 1
ATOM 737 C CA . ASP A 1 92 ? -19.375 5.919 6.501 1.00 88.19 92 ASP A CA 1
ATOM 738 C C . ASP A 1 92 ? -17.865 5.729 6.694 1.00 88.19 92 ASP A C 1
ATOM 740 O O . ASP A 1 92 ? -17.259 4.799 6.157 1.00 88.19 92 ASP A O 1
ATOM 744 N N . GLY A 1 93 ? -17.254 6.631 7.465 1.00 89.81 93 GLY A N 1
ATOM 745 C CA . GLY A 1 93 ? -15.816 6.606 7.723 1.00 89.81 93 GLY A CA 1
ATOM 746 C C . GLY A 1 93 ? -15.392 5.388 8.531 1.00 89.81 93 GLY A C 1
ATOM 747 O O . GLY A 1 93 ? -14.373 4.780 8.218 1.00 89.81 93 GLY A O 1
ATOM 748 N N . ARG A 1 94 ? -16.179 4.967 9.524 1.00 88.81 94 ARG A N 1
ATOM 749 C CA . ARG A 1 94 ? -15.839 3.801 10.348 1.00 88.81 94 ARG A CA 1
ATOM 750 C C . ARG A 1 94 ? -15.938 2.509 9.546 1.00 88.81 94 ARG A C 1
ATOM 752 O O . ARG A 1 94 ? -15.057 1.660 9.657 1.00 88.81 94 ARG A O 1
ATOM 759 N N . GLU A 1 95 ? -16.955 2.384 8.694 1.00 87.69 95 GLU A N 1
ATOM 760 C CA . GLU A 1 95 ? -17.071 1.283 7.733 1.00 87.69 95 GLU A CA 1
ATOM 761 C C . GLU A 1 95 ? -15.868 1.251 6.774 1.00 87.69 95 GLU A C 1
ATOM 763 O O . GLU A 1 95 ? -15.314 0.180 6.522 1.00 87.69 95 GLU A O 1
ATOM 768 N N . ALA A 1 96 ? -15.413 2.412 6.294 1.00 90.38 96 ALA A N 1
ATOM 769 C CA . ALA A 1 96 ? -14.219 2.515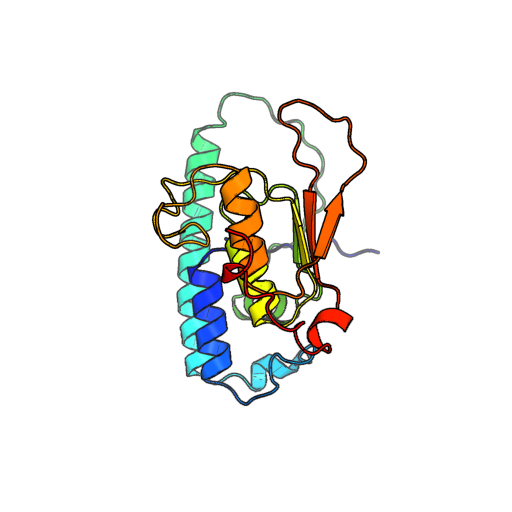 5.458 1.00 90.38 96 ALA A CA 1
ATOM 770 C C . ALA A 1 96 ? -12.940 2.085 6.202 1.00 90.38 96 ALA A C 1
ATOM 772 O O . ALA A 1 96 ? -12.156 1.302 5.663 1.00 90.38 96 ALA A O 1
ATOM 773 N N . LEU A 1 97 ? -12.750 2.527 7.451 1.00 91.00 97 LEU A N 1
ATOM 774 C CA . LEU A 1 97 ? -11.607 2.121 8.276 1.00 91.00 97 LEU A CA 1
ATOM 775 C C . LEU A 1 97 ? -11.604 0.611 8.501 1.00 91.00 97 LEU A C 1
ATOM 777 O O . LEU A 1 97 ? -10.584 -0.039 8.280 1.00 91.00 97 LEU A O 1
ATOM 781 N N . LEU A 1 98 ? -12.755 0.047 8.887 1.00 86.75 98 LEU A N 1
ATOM 782 C CA . LEU A 1 98 ? -12.937 -1.396 9.045 1.00 86.75 98 LEU A CA 1
ATOM 783 C C . LEU A 1 98 ? -12.549 -2.147 7.780 1.00 86.75 98 LEU A C 1
ATOM 785 O O . LEU A 1 98 ? -11.772 -3.097 7.854 1.00 86.75 98 LEU A O 1
ATOM 789 N N . ALA A 1 99 ? -13.046 -1.702 6.625 1.00 88.12 99 ALA A N 1
ATOM 790 C CA . ALA A 1 99 ? -12.743 -2.331 5.348 1.00 88.12 99 ALA A CA 1
ATOM 791 C C . ALA A 1 99 ? -11.234 -2.350 5.058 1.00 88.12 99 ALA A C 1
ATOM 793 O O . ALA A 1 99 ? -10.722 -3.368 4.594 1.00 88.12 99 ALA A O 1
ATOM 794 N N . VAL A 1 100 ? -10.510 -1.268 5.372 1.00 90.19 100 VAL A N 1
ATOM 795 C CA . VAL A 1 100 ? -9.049 -1.199 5.207 1.00 90.19 100 VAL A CA 1
ATOM 796 C C . VAL A 1 100 ? -8.330 -2.152 6.168 1.00 90.19 100 VAL A C 1
ATOM 798 O O . VAL A 1 100 ? -7.527 -2.974 5.729 1.00 90.19 100 VAL A O 1
ATOM 801 N N . ILE A 1 101 ? -8.619 -2.091 7.470 1.00 87.56 101 ILE A N 1
ATOM 802 C CA . ILE A 1 101 ? -7.842 -2.817 8.497 1.00 87.56 101 ILE A CA 1
ATOM 803 C C . ILE A 1 101 ? -8.181 -4.318 8.557 1.00 87.56 101 ILE A C 1
ATOM 805 O O . ILE A 1 101 ? -7.354 -5.144 8.961 1.00 87.56 101 ILE A O 1
ATOM 809 N N . GLN A 1 102 ? -9.396 -4.685 8.135 1.00 85.56 102 GLN A N 1
ATOM 810 C CA . GLN A 1 102 ? -9.851 -6.072 8.010 1.00 85.56 102 GLN A CA 1
ATOM 811 C C . GLN A 1 102 ? -9.632 -6.649 6.611 1.00 85.56 102 GLN A C 1
ATOM 813 O O . GLN A 1 102 ? -9.941 -7.824 6.385 1.00 85.56 102 GLN A O 1
ATOM 818 N N . CYS A 1 103 ? -9.088 -5.863 5.676 1.00 87.44 103 CYS A N 1
ATOM 819 C CA . CYS A 1 103 ? -8.720 -6.366 4.364 1.00 87.44 103 CYS A CA 1
ATOM 820 C C . CYS A 1 103 ? -7.785 -7.572 4.526 1.00 87.44 103 CYS A C 1
ATOM 822 O O . CYS A 1 103 ? -6.747 -7.498 5.186 1.00 87.44 103 CYS A O 1
ATOM 824 N N . ARG A 1 104 ? -8.183 -8.714 3.956 1.00 89.44 104 ARG A N 1
ATOM 825 C CA . ARG A 1 104 ? -7.449 -9.984 4.086 1.00 89.44 104 ARG A CA 1
ATOM 826 C C . ARG A 1 104 ? -6.397 -10.186 3.004 1.00 89.44 104 ARG A C 1
ATOM 828 O O . ARG A 1 104 ? -5.547 -11.057 3.154 1.00 89.44 104 ARG A O 1
ATOM 835 N N . LEU A 1 105 ? -6.515 -9.448 1.906 1.00 92.38 105 LEU A N 1
ATOM 836 C CA . LEU A 1 105 ? -5.674 -9.583 0.730 1.00 92.38 105 LEU A CA 1
ATOM 837 C C . LEU A 1 105 ? -5.708 -8.279 -0.059 1.00 92.38 105 LEU A C 1
ATOM 839 O O . LEU A 1 105 ? -6.780 -7.818 -0.449 1.00 92.38 105 LEU A O 1
ATOM 843 N N . TRP A 1 106 ? -4.531 -7.750 -0.365 1.00 94.56 106 TRP A N 1
ATOM 844 C CA . TRP A 1 106 ? -4.378 -6.613 -1.263 1.00 94.56 106 TRP A CA 1
ATOM 845 C C . TRP A 1 106 ? -4.016 -7.105 -2.663 1.00 94.56 106 TRP A C 1
ATOM 847 O O . TRP A 1 106 ? -3.002 -7.773 -2.847 1.00 94.56 106 TRP A O 1
ATOM 857 N N . VAL A 1 107 ? -4.835 -6.788 -3.667 1.00 95.25 107 VAL A N 1
ATOM 858 C CA . VAL A 1 107 ? -4.544 -7.138 -5.065 1.00 95.25 107 VAL A CA 1
ATOM 859 C C . VAL A 1 107 ? -4.485 -5.877 -5.905 1.00 95.25 107 VAL A C 1
ATOM 861 O O . VAL A 1 107 ? -5.421 -5.082 -5.902 1.00 95.25 107 VAL A O 1
ATOM 864 N N . GLY A 1 108 ? -3.403 -5.720 -6.659 1.00 93.19 108 GLY A N 1
ATOM 865 C CA . GLY A 1 108 ? -3.234 -4.616 -7.592 1.00 93.19 108 GLY A CA 1
ATOM 866 C C . GLY A 1 108 ? -2.824 -5.123 -8.964 1.00 93.19 108 GLY A C 1
ATOM 867 O O . GLY A 1 108 ? -1.700 -5.579 -9.145 1.00 93.19 108 GLY A O 1
ATOM 868 N N . PHE A 1 109 ? -3.705 -5.009 -9.955 1.00 91.38 109 PHE A N 1
ATOM 869 C CA . PHE A 1 109 ? -3.373 -5.321 -11.343 1.00 91.38 109 PHE A CA 1
ATOM 870 C C . PHE A 1 109 ? -3.254 -4.022 -12.136 1.00 91.38 109 PHE A C 1
ATOM 872 O O . PHE A 1 109 ? -4.267 -3.405 -12.455 1.00 91.38 109 PHE A O 1
ATOM 879 N N . HIS A 1 110 ? -2.018 -3.589 -12.391 1.00 85.38 110 HIS A N 1
ATOM 880 C CA . HIS A 1 110 ? -1.701 -2.235 -12.854 1.00 85.38 110 HIS A CA 1
ATOM 881 C C . HIS A 1 110 ? -2.232 -1.111 -11.939 1.00 85.38 110 HIS A C 1
ATOM 883 O O . HIS A 1 110 ? -2.965 -0.232 -12.398 1.00 85.38 110 HIS A O 1
ATOM 889 N N . PRO A 1 111 ? -1.891 -1.117 -10.635 1.00 86.56 111 PRO A N 1
ATOM 890 C CA . PRO A 1 111 ? -2.263 -0.039 -9.730 1.00 86.56 111 PRO A CA 1
ATOM 891 C C . PRO A 1 111 ? -1.331 1.161 -9.956 1.00 86.56 111 PRO A C 1
ATOM 893 O O . PRO A 1 111 ? -0.418 1.423 -9.168 1.00 86.56 111 PRO A O 1
ATOM 896 N N . ASP A 1 112 ? -1.518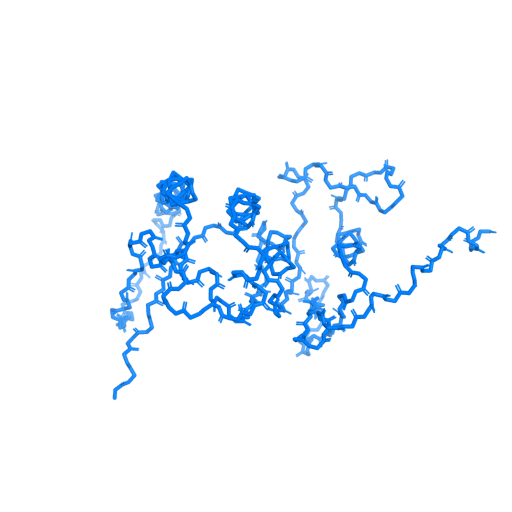 1.860 -11.074 1.00 88.00 112 ASP A N 1
ATOM 897 C CA . ASP A 1 112 ? -0.779 3.077 -11.411 1.00 88.00 112 ASP A CA 1
ATOM 898 C C . ASP A 1 112 ? -0.815 4.069 -10.239 1.00 88.00 112 ASP A C 1
ATOM 900 O O . ASP A 1 112 ? -1.863 4.274 -9.628 1.00 88.00 112 ASP A O 1
ATOM 904 N N . GLN A 1 113 ? 0.344 4.646 -9.898 1.00 90.81 113 GLN A N 1
ATOM 905 C CA . GLN A 1 113 ? 0.585 5.525 -8.738 1.00 90.81 113 GLN A CA 1
ATOM 906 C C . GLN A 1 113 ? 0.357 4.875 -7.351 1.00 90.81 113 GLN A C 1
ATOM 908 O O . GLN A 1 113 ? 1.065 5.211 -6.410 1.00 90.81 113 GLN A O 1
ATOM 913 N N . ALA A 1 114 ? -0.527 3.884 -7.223 1.00 94.12 114 ALA A N 1
ATOM 914 C CA . ALA A 1 114 ? -0.852 3.189 -5.973 1.00 94.12 114 ALA A CA 1
ATOM 915 C C . ALA A 1 114 ? 0.013 1.942 -5.692 1.00 94.12 114 ALA A C 1
ATOM 917 O O . ALA A 1 114 ? -0.114 1.335 -4.631 1.00 94.12 114 ALA A O 1
ATOM 918 N N . THR A 1 115 ? 0.871 1.528 -6.633 1.00 96.06 115 THR A N 1
ATOM 919 C CA . THR A 1 115 ? 1.672 0.290 -6.549 1.00 96.06 115 THR A CA 1
ATOM 920 C C . THR A 1 115 ? 2.466 0.202 -5.250 1.00 96.06 115 THR A C 1
ATOM 922 O O . THR A 1 115 ? 2.378 -0.799 -4.544 1.00 96.06 115 THR A O 1
ATOM 925 N N . GLU A 1 116 ? 3.234 1.244 -4.938 1.00 96.69 116 GLU A N 1
ATOM 926 C CA . GLU A 1 116 ? 4.076 1.264 -3.745 1.00 96.69 116 GLU A CA 1
ATOM 927 C C . GLU A 1 116 ? 3.239 1.348 -2.469 1.00 96.69 116 GLU A C 1
ATOM 929 O O . GLU A 1 116 ? 3.385 0.489 -1.606 1.00 96.69 116 GLU A O 1
ATOM 934 N N . ALA A 1 117 ? 2.309 2.303 -2.392 1.00 96.44 117 ALA A N 1
ATOM 935 C CA . ALA A 1 117 ? 1.443 2.474 -1.228 1.00 96.44 117 ALA A CA 1
ATOM 936 C C . ALA A 1 117 ? 0.631 1.206 -0.907 1.00 96.44 117 ALA A C 1
ATOM 938 O O . ALA A 1 117 ? 0.390 0.901 0.256 1.00 96.44 117 ALA A O 1
ATOM 939 N N . THR A 1 118 ? 0.252 0.421 -1.923 1.00 96.62 118 THR A N 1
ATOM 940 C CA . THR A 1 118 ? -0.400 -0.886 -1.729 1.00 96.62 118 THR A CA 1
ATOM 941 C C . THR A 1 118 ? 0.527 -1.877 -1.026 1.00 96.62 118 THR A C 1
ATOM 943 O O . THR A 1 118 ? 0.094 -2.569 -0.107 1.00 96.62 118 THR A O 1
ATOM 946 N N . ILE A 1 119 ? 1.794 -1.949 -1.446 1.00 97.38 119 ILE A N 1
ATOM 947 C CA . ILE A 1 119 ? 2.802 -2.816 -0.822 1.00 97.38 119 ILE A CA 1
ATOM 948 C C . ILE A 1 119 ? 3.086 -2.335 0.604 1.00 97.38 119 ILE A C 1
ATOM 950 O O . ILE A 1 119 ? 3.052 -3.142 1.527 1.00 97.38 119 ILE A O 1
ATOM 954 N N . ASP A 1 120 ? 3.289 -1.032 0.804 1.00 97.25 120 ASP A N 1
ATOM 955 C CA . ASP A 1 120 ? 3.535 -0.451 2.127 1.00 97.25 120 ASP A CA 1
ATOM 956 C C . ASP A 1 120 ? 2.386 -0.709 3.097 1.00 97.25 120 ASP A C 1
ATOM 958 O O . ASP A 1 120 ? 2.613 -1.133 4.227 1.00 97.25 120 ASP A O 1
ATOM 962 N N . LEU A 1 121 ? 1.143 -0.521 2.653 1.00 95.06 121 LEU A N 1
ATOM 963 C CA . LEU A 1 121 ? -0.031 -0.772 3.478 1.00 95.06 121 LEU A CA 1
ATOM 964 C C . LEU A 1 121 ? -0.185 -2.259 3.821 1.00 95.06 121 LEU A C 1
ATOM 966 O O . LEU A 1 121 ? -0.526 -2.601 4.953 1.00 95.06 121 LEU A O 1
ATOM 970 N N . ALA A 1 122 ? 0.095 -3.148 2.866 1.00 94.94 122 ALA A N 1
ATOM 971 C CA . ALA A 1 122 ? 0.072 -4.588 3.092 1.00 94.94 122 ALA A CA 1
ATOM 972 C C . ALA A 1 122 ? 1.154 -5.032 4.090 1.00 94.94 122 ALA A C 1
ATOM 974 O O . ALA A 1 122 ? 0.862 -5.807 4.999 1.00 94.94 122 ALA A O 1
ATOM 975 N N . LEU A 1 123 ? 2.378 -4.507 3.977 1.00 94.62 123 LEU A N 1
ATOM 976 C CA . LEU A 1 123 ? 3.460 -4.750 4.937 1.00 94.62 123 LEU A CA 1
ATOM 977 C C . LEU A 1 123 ? 3.115 -4.191 6.324 1.00 94.62 123 LEU A C 1
ATOM 979 O O . LEU A 1 123 ? 3.250 -4.894 7.323 1.00 94.62 123 LEU A O 1
ATOM 983 N N . LEU A 1 124 ? 2.596 -2.963 6.383 1.00 92.31 124 LEU A N 1
ATOM 984 C CA . LEU A 1 124 ? 2.187 -2.294 7.617 1.00 92.31 124 LEU A CA 1
ATOM 985 C C . LEU A 1 124 ? 1.062 -3.033 8.352 1.00 92.31 124 LEU A C 1
ATOM 987 O O . LEU A 1 124 ? 1.004 -2.984 9.577 1.00 92.31 124 LEU A O 1
ATOM 991 N N . LEU A 1 125 ? 0.156 -3.691 7.633 1.00 90.69 125 LEU A N 1
ATOM 992 C CA . LEU A 1 125 ? -0.948 -4.454 8.221 1.00 90.69 125 LEU A CA 1
ATOM 993 C C . LEU A 1 125 ? -0.654 -5.957 8.327 1.00 90.69 125 LEU A C 1
ATOM 995 O O . LEU A 1 125 ? -1.530 -6.714 8.746 1.00 90.69 125 LEU A O 1
ATOM 999 N N . GLU A 1 126 ? 0.543 -6.389 7.920 1.00 92.19 126 GLU A N 1
ATOM 1000 C CA . GLU A 1 126 ? 0.936 -7.799 7.835 1.00 92.19 126 GLU A CA 1
ATOM 1001 C C . GLU A 1 126 ? -0.112 -8.635 7.074 1.00 92.19 126 GLU A C 1
ATOM 1003 O O . GLU A 1 126 ? -0.581 -9.690 7.515 1.00 92.19 126 GLU A O 1
ATOM 1008 N N . ARG A 1 127 ? -0.554 -8.105 5.924 1.00 92.44 127 ARG A N 1
ATOM 1009 C CA . ARG A 1 127 ? -1.576 -8.708 5.064 1.00 92.44 127 ARG A CA 1
ATOM 1010 C C . ARG A 1 127 ? -0.963 -9.230 3.773 1.00 92.44 127 ARG A C 1
ATOM 1012 O O . ARG A 1 127 ? -0.248 -8.484 3.115 1.00 92.44 127 ARG A O 1
ATOM 1019 N N . PRO A 1 128 ? -1.329 -10.451 3.342 1.00 95.81 128 PRO A N 1
ATOM 1020 C CA . PRO A 1 128 ? -0.958 -10.954 2.028 1.00 95.81 128 PRO A CA 1
ATOM 1021 C C . PRO A 1 128 ? -1.272 -9.946 0.927 1.00 95.81 128 PRO A C 1
ATOM 1023 O O . PRO A 1 128 ? -2.292 -9.245 0.975 1.00 95.81 128 PRO A O 1
ATOM 1026 N N . PHE A 1 129 ? -0.427 -9.921 -0.097 1.00 97.75 129 PHE A N 1
ATOM 1027 C CA . PHE A 1 129 ? -0.660 -9.092 -1.268 1.00 97.75 129 PHE A CA 1
ATOM 1028 C C . PHE A 1 129 ? -0.178 -9.760 -2.547 1.00 97.75 129 PHE A C 1
ATOM 1030 O O . PHE A 1 129 ? 0.700 -10.617 -2.516 1.00 97.75 129 PHE A O 1
ATOM 1037 N N . ALA A 1 130 ? -0.735 -9.325 -3.674 1.00 98.06 130 ALA A N 1
ATOM 1038 C CA . ALA A 1 130 ? -0.246 -9.632 -5.010 1.00 98.06 130 ALA A CA 1
ATOM 1039 C C . ALA A 1 130 ? -0.407 -8.393 -5.900 1.00 98.06 130 ALA A C 1
ATOM 1041 O O . ALA A 1 130 ? -1.521 -7.933 -6.155 1.00 98.06 130 ALA A O 1
ATOM 1042 N N . VAL A 1 131 ? 0.705 -7.836 -6.371 1.00 97.56 131 VAL A N 1
ATOM 1043 C CA . VAL A 1 131 ? 0.724 -6.597 -7.153 1.00 97.56 131 VAL A CA 1
ATOM 1044 C C . VAL A 1 131 ? 1.510 -6.802 -8.442 1.00 97.56 131 VAL A C 1
ATOM 1046 O O . VAL A 1 131 ? 2.574 -7.411 -8.430 1.00 97.56 131 VAL A O 1
ATOM 1049 N N . VAL A 1 132 ? 1.001 -6.274 -9.555 1.00 96.00 132 VAL A N 1
ATOM 1050 C CA . VAL A 1 132 ? 1.687 -6.207 -10.853 1.00 96.00 132 VAL A CA 1
ATOM 1051 C C . VAL A 1 132 ? 2.135 -4.767 -11.103 1.00 96.00 132 VAL A C 1
ATOM 1053 O O . VAL A 1 132 ? 1.314 -3.948 -11.531 1.00 96.00 132 VAL A O 1
ATOM 1056 N N . PRO A 1 133 ? 3.413 -4.426 -10.854 1.00 94.88 133 PRO A N 1
ATOM 1057 C CA . PRO A 1 133 ? 3.942 -3.104 -11.163 1.00 94.88 133 PRO A CA 1
ATOM 1058 C C . PRO A 1 133 ? 4.001 -2.887 -12.681 1.00 94.88 133 PRO A C 1
ATOM 1060 O O . PRO A 1 133 ? 4.454 -3.767 -13.420 1.00 94.88 133 PRO A O 1
ATOM 1063 N N . CYS A 1 134 ? 3.623 -1.696 -13.149 1.00 91.44 134 CYS A N 1
ATOM 1064 C CA . CYS A 1 134 ? 3.665 -1.329 -14.573 1.00 91.44 134 CYS A CA 1
ATOM 1065 C C . CYS A 1 134 ? 4.409 -0.022 -14.851 1.00 91.44 134 CYS A C 1
ATOM 1067 O O . CYS A 1 134 ? 5.383 -0.024 -15.614 1.00 91.44 134 CYS A O 1
ATOM 1069 N N . CYS A 1 135 ? 3.959 1.069 -14.234 1.00 92.69 135 CYS A N 1
ATOM 1070 C CA . CYS A 1 135 ? 4.420 2.432 -14.481 1.00 92.69 135 CYS A CA 1
ATOM 1071 C C . CYS A 1 135 ? 5.173 2.989 -13.263 1.00 92.69 135 CYS A C 1
ATOM 1073 O O . CYS A 1 135 ? 4.816 2.713 -12.121 1.00 92.69 135 CYS A O 1
ATOM 1075 N N . VAL A 1 136 ? 6.220 3.781 -13.513 1.00 93.19 136 VAL A N 1
ATOM 1076 C CA . VAL A 1 136 ? 7.160 4.243 -12.470 1.00 93.19 136 VAL A CA 1
ATOM 1077 C C . VAL A 1 136 ? 6.806 5.626 -11.915 1.00 93.19 136 VAL A C 1
ATOM 1079 O O . VAL A 1 136 ? 7.069 5.895 -10.750 1.00 93.19 136 VAL A O 1
ATOM 1082 N N . PHE A 1 137 ? 6.205 6.496 -12.735 1.00 94.62 137 PHE A N 1
ATOM 1083 C CA . PHE A 1 137 ? 5.806 7.864 -12.362 1.00 94.62 137 PHE A CA 1
ATOM 1084 C C . PHE A 1 137 ? 6.906 8.692 -11.649 1.00 94.62 137 PHE A C 1
ATOM 1086 O O . PHE A 1 137 ? 6.671 9.234 -10.573 1.00 94.62 137 PHE A O 1
ATOM 1093 N N . PRO A 1 138 ? 8.114 8.848 -12.224 1.00 94.19 138 PRO A N 1
ATOM 1094 C CA . PRO A 1 138 ? 9.230 9.511 -11.536 1.00 94.19 138 PRO A CA 1
ATOM 1095 C C . PRO A 1 138 ? 8.992 10.987 -11.192 1.00 94.19 138 PRO A C 1
ATOM 1097 O O . PRO A 1 138 ? 9.652 11.516 -10.304 1.00 94.19 138 PRO A O 1
ATOM 1100 N N . CYS A 1 139 ? 8.082 11.667 -11.896 1.00 95.12 139 CYS A N 1
ATOM 1101 C CA . CYS A 1 139 ? 7.698 13.041 -11.568 1.00 95.12 139 CYS A CA 1
ATOM 1102 C C . CYS A 1 139 ? 6.809 13.119 -10.323 1.00 95.12 139 CYS A C 1
ATOM 1104 O O . CYS A 1 139 ? 6.902 14.098 -9.591 1.00 95.12 139 CYS A O 1
ATOM 1106 N N . ASP A 1 140 ? 5.984 12.097 -10.086 1.00 92.81 140 ASP A N 1
ATOM 1107 C CA . ASP A 1 140 ? 5.094 12.033 -8.923 1.00 92.81 140 ASP A CA 1
ATOM 1108 C C . ASP A 1 140 ? 5.829 11.487 -7.692 1.00 92.81 140 ASP A C 1
ATOM 1110 O O . ASP A 1 140 ? 5.492 11.835 -6.566 1.00 92.81 140 ASP A O 1
ATOM 1114 N N . PHE A 1 141 ? 6.862 10.663 -7.908 1.00 94.50 141 PHE A N 1
ATOM 1115 C CA . PHE A 1 141 ? 7.658 10.042 -6.847 1.00 94.50 141 PHE A CA 1
ATOM 1116 C C . PHE A 1 141 ? 9.159 10.344 -6.991 1.00 94.50 141 PHE A C 1
ATOM 1118 O O . PHE A 1 141 ? 9.972 9.416 -7.101 1.00 94.50 141 PHE A O 1
ATOM 1125 N N . PRO A 1 142 ? 9.560 11.630 -7.004 1.00 95.56 142 PRO A N 1
ATOM 1126 C CA . PRO A 1 142 ? 10.954 12.015 -7.192 1.00 95.56 142 PRO A CA 1
ATOM 1127 C C . PRO A 1 142 ? 11.856 11.529 -6.052 1.00 95.56 142 PRO A C 1
ATOM 1129 O O . PRO A 1 142 ? 13.052 11.408 -6.247 1.00 95.56 142 PRO A O 1
ATOM 1132 N N . GLN A 1 143 ? 11.321 11.216 -4.877 1.00 95.44 143 GLN A N 1
ATOM 1133 C CA . GLN A 1 143 ? 12.074 10.750 -3.710 1.00 95.44 143 GLN A CA 1
ATOM 1134 C C . GLN A 1 143 ? 12.579 9.301 -3.806 1.00 95.44 143 GLN A C 1
ATOM 1136 O O . GLN A 1 143 ? 13.411 8.901 -2.996 1.00 95.44 143 GLN A O 1
ATOM 1141 N N . ARG A 1 144 ? 12.086 8.492 -4.757 1.00 96.00 144 ARG A N 1
ATOM 1142 C CA . ARG A 1 144 ? 12.520 7.092 -4.899 1.00 96.00 144 ARG A CA 1
ATOM 1143 C C . ARG A 1 144 ? 13.967 7.037 -5.361 1.00 96.00 144 ARG A C 1
ATOM 1145 O O . ARG A 1 144 ? 14.281 7.600 -6.408 1.00 96.00 144 ARG A O 1
ATOM 1152 N N . MET A 1 145 ? 14.812 6.300 -4.647 1.00 96.75 145 MET A N 1
ATOM 1153 C CA . MET A 1 145 ? 16.234 6.144 -4.966 1.00 96.75 145 MET A CA 1
ATOM 1154 C C . MET A 1 145 ? 16.558 4.703 -5.365 1.00 96.75 145 MET A C 1
ATOM 1156 O O . MET A 1 145 ? 15.937 3.760 -4.876 1.00 96.75 145 MET A O 1
ATOM 1160 N N . THR A 1 146 ? 17.517 4.527 -6.271 1.00 94.69 146 THR A N 1
ATOM 1161 C CA . THR A 1 146 ? 18.106 3.220 -6.583 1.00 94.69 146 THR A CA 1
ATOM 1162 C C . THR A 1 146 ? 18.764 2.617 -5.339 1.00 94.69 146 THR A C 1
ATOM 1164 O O . THR A 1 146 ? 19.051 3.329 -4.380 1.00 94.69 146 THR A O 1
ATOM 1167 N N . LEU A 1 147 ? 19.005 1.301 -5.335 1.00 91.62 147 LEU A N 1
ATOM 1168 C CA . LEU A 1 147 ? 19.532 0.596 -4.153 1.00 91.62 147 LEU A CA 1
ATOM 1169 C C . LEU A 1 147 ? 20.906 1.105 -3.687 1.00 91.62 147 LEU A C 1
ATOM 1171 O O . LEU A 1 147 ? 21.215 1.037 -2.505 1.00 91.62 147 LEU A O 1
ATOM 1175 N N . ASP A 1 148 ? 21.709 1.641 -4.607 1.00 92.25 148 ASP A N 1
ATOM 1176 C CA . ASP A 1 148 ? 22.991 2.296 -4.322 1.00 92.25 148 ASP A CA 1
ATOM 1177 C C . ASP A 1 148 ? 22.840 3.733 -3.776 1.00 92.25 148 ASP A C 1
ATOM 1179 O O . ASP A 1 148 ? 23.823 4.358 -3.387 1.00 92.25 148 ASP A O 1
ATOM 1183 N N . GLY A 1 149 ? 21.623 4.283 -3.768 1.00 92.56 149 GLY A N 1
ATOM 1184 C CA . GLY A 1 149 ? 21.325 5.649 -3.347 1.00 92.56 149 GLY A CA 1
ATOM 1185 C C . GLY A 1 149 ? 21.842 6.739 -4.292 1.00 92.56 149 GLY A C 1
ATOM 1186 O O . GLY A 1 149 ? 21.752 7.917 -3.952 1.00 92.56 149 GLY A O 1
ATOM 1187 N N . LEU A 1 150 ? 22.379 6.393 -5.467 1.00 92.44 150 LEU A N 1
ATOM 1188 C CA . LEU A 1 150 ? 23.075 7.353 -6.334 1.00 92.44 150 LEU A CA 1
ATOM 1189 C C . LEU A 1 150 ? 22.142 8.104 -7.287 1.00 92.44 150 LEU A C 1
ATOM 1191 O O . LEU A 1 150 ? 22.477 9.199 -7.744 1.00 92.44 150 LEU A O 1
ATOM 1195 N N . ARG A 1 151 ? 20.993 7.518 -7.643 1.00 95.50 151 ARG A N 1
ATOM 1196 C CA . ARG A 1 151 ? 20.073 8.066 -8.651 1.00 95.50 151 ARG A CA 1
ATOM 1197 C C . ARG A 1 151 ? 18.622 7.867 -8.241 1.00 95.50 151 ARG A C 1
ATOM 1199 O O . ARG A 1 151 ? 18.291 6.946 -7.503 1.00 95.50 151 ARG A O 1
ATOM 1206 N N . ASN A 1 152 ? 17.736 8.703 -8.773 1.00 97.25 152 ASN A N 1
ATOM 1207 C CA . ASN A 1 152 ? 16.301 8.495 -8.610 1.00 97.25 152 ASN A CA 1
ATOM 1208 C C . ASN A 1 152 ? 15.823 7.337 -9.494 1.00 97.25 152 ASN A C 1
ATOM 1210 O O . ASN A 1 152 ? 16.287 7.186 -10.627 1.00 97.25 152 ASN A O 1
ATOM 1214 N N . VAL A 1 153 ? 14.845 6.573 -9.012 1.00 97.31 153 VAL A N 1
ATOM 1215 C CA . VAL A 1 153 ? 14.181 5.515 -9.782 1.00 97.31 153 VAL A CA 1
ATOM 1216 C C . VAL A 1 153 ? 13.356 6.152 -10.896 1.00 97.31 153 VAL A C 1
ATOM 1218 O O . VAL A 1 153 ? 12.397 6.880 -10.637 1.00 97.31 153 VAL A O 1
ATOM 1221 N N . ARG A 1 154 ? 13.711 5.879 -12.154 1.00 96.38 154 ARG A N 1
ATOM 1222 C CA . ARG A 1 154 ? 13.034 6.452 -13.331 1.00 96.38 154 ARG A CA 1
ATOM 1223 C C . ARG A 1 154 ? 12.518 5.408 -14.299 1.00 96.38 154 ARG A C 1
ATOM 1225 O O . ARG A 1 154 ? 11.580 5.681 -15.051 1.00 96.38 154 ARG A O 1
ATOM 1232 N N . HIS A 1 155 ? 13.096 4.215 -14.271 1.00 94.62 155 HIS A N 1
ATOM 1233 C CA . HIS A 1 155 ? 12.790 3.160 -15.219 1.00 94.62 155 HIS A CA 1
ATOM 1234 C C . HIS A 1 155 ? 12.328 1.884 -14.526 1.00 94.62 155 HIS A C 1
ATOM 1236 O O . HIS A 1 155 ? 12.659 1.602 -13.378 1.00 94.62 155 HIS A O 1
ATOM 1242 N N . TYR A 1 156 ? 11.547 1.087 -15.253 1.00 93.88 156 TYR A N 1
ATOM 1243 C CA . TYR A 1 156 ? 10.978 -0.153 -14.730 1.00 93.88 156 TYR A CA 1
ATOM 1244 C C . TYR A 1 156 ? 12.029 -1.117 -14.135 1.00 93.88 156 TYR A C 1
ATOM 1246 O O . TYR A 1 156 ? 11.784 -1.629 -13.043 1.00 93.88 156 TYR A O 1
ATOM 1254 N N . PRO A 1 157 ? 13.216 -1.314 -14.754 1.00 93.56 157 PRO A N 1
ATOM 1255 C CA . PRO A 1 157 ? 14.265 -2.158 -14.175 1.00 93.56 157 PRO A CA 1
ATOM 1256 C C . PRO A 1 157 ? 14.842 -1.645 -12.850 1.00 93.56 157 PRO A C 1
ATOM 1258 O O . PRO A 1 157 ? 15.432 -2.426 -12.120 1.00 93.56 157 PRO A O 1
ATOM 1261 N N . GLU A 1 158 ? 14.683 -0.357 -12.535 1.00 95.94 158 GLU A N 1
ATOM 1262 C CA . GLU A 1 158 ? 15.093 0.237 -11.255 1.00 95.94 158 GLU A CA 1
ATOM 1263 C C . GLU A 1 158 ? 13.961 0.137 -10.223 1.00 95.94 158 GLU A C 1
ATOM 1265 O O . GLU A 1 158 ? 14.205 -0.042 -9.032 1.00 95.94 158 GLU A O 1
ATOM 1270 N N . PHE A 1 159 ? 12.710 0.212 -10.688 1.00 96.31 159 PHE A N 1
ATOM 1271 C CA . PHE A 1 159 ? 11.529 0.187 -9.831 1.00 96.31 159 PHE A CA 1
ATOM 1272 C C . PHE A 1 159 ? 11.283 -1.183 -9.200 1.00 96.31 159 PHE A C 1
ATOM 1274 O O . PHE A 1 159 ? 10.916 -1.259 -8.033 1.00 96.31 159 PHE A O 1
ATOM 1281 N N . ILE A 1 160 ? 11.525 -2.271 -9.935 1.00 96.56 160 ILE A N 1
ATOM 1282 C CA . ILE A 1 160 ? 11.346 -3.621 -9.389 1.00 96.56 160 ILE A CA 1
ATOM 1283 C C . ILE A 1 160 ? 12.300 -3.905 -8.211 1.00 96.56 160 ILE A C 1
ATOM 1285 O O . ILE A 1 160 ? 11.796 -4.264 -7.147 1.00 96.56 160 ILE A O 1
ATOM 1289 N N . PRO A 1 161 ? 13.631 -3.710 -8.323 1.00 97.06 161 PRO A N 1
ATOM 1290 C CA . PRO A 1 161 ? 14.537 -3.850 -7.182 1.00 97.06 161 PRO A CA 1
ATOM 1291 C C . PRO A 1 161 ? 14.196 -2.915 -6.020 1.00 97.06 161 PRO A C 1
ATOM 1293 O O . PRO A 1 161 ? 14.263 -3.341 -4.873 1.00 97.06 161 PRO A O 1
ATOM 1296 N N . TYR A 1 162 ? 13.785 -1.674 -6.307 1.00 97.69 162 TYR A N 1
ATOM 1297 C CA . TYR A 1 162 ? 13.333 -0.730 -5.283 1.00 97.69 162 TYR A CA 1
ATOM 1298 C C . TYR A 1 162 ? 12.169 -1.291 -4.453 1.00 97.69 162 TYR A C 1
ATOM 1300 O O . TYR A 1 162 ? 12.226 -1.266 -3.228 1.00 97.69 162 TYR A O 1
ATOM 1308 N N . LEU A 1 163 ? 11.143 -1.854 -5.104 1.00 97.75 163 LEU A N 1
ATOM 1309 C CA . LEU A 1 163 ? 10.005 -2.466 -4.411 1.00 97.75 163 LEU A CA 1
ATOM 1310 C C . LEU A 1 163 ? 10.398 -3.738 -3.646 1.00 97.75 163 LEU A C 1
ATOM 1312 O O . LEU A 1 163 ? 9.925 -3.946 -2.534 1.00 97.75 163 LEU A O 1
ATOM 1316 N N . LEU A 1 164 ? 11.267 -4.577 -4.220 1.00 97.94 164 LEU A N 1
ATOM 1317 C CA . LEU A 1 164 ? 11.760 -5.797 -3.567 1.00 97.94 164 LEU A CA 1
ATOM 1318 C C . LEU A 1 164 ? 12.602 -5.503 -2.320 1.00 97.94 164 LEU A C 1
ATOM 1320 O O . LEU A 1 164 ? 12.590 -6.287 -1.379 1.00 97.94 164 LEU A O 1
ATOM 1324 N N . ALA A 1 165 ? 13.304 -4.369 -2.280 1.00 96.94 165 ALA A N 1
ATOM 1325 C CA . ALA A 1 165 ? 14.094 -3.969 -1.118 1.00 96.94 165 ALA A CA 1
ATOM 1326 C C . ALA A 1 165 ? 13.249 -3.523 0.086 1.00 96.94 165 ALA A C 1
ATOM 1328 O O . ALA A 1 165 ? 13.796 -3.350 1.173 1.00 96.94 165 ALA A O 1
ATOM 1329 N N . LYS A 1 166 ? 11.930 -3.352 -0.081 1.00 96.44 166 LYS A N 1
ATOM 1330 C CA . LYS A 1 166 ? 11.030 -2.957 1.013 1.00 96.44 166 LYS A CA 1
ATOM 1331 C C . LYS A 1 166 ? 10.845 -4.073 2.043 1.00 96.44 166 LYS A C 1
ATOM 1333 O O . LYS A 1 166 ? 10.671 -3.774 3.218 1.00 96.44 166 LYS A O 1
ATOM 1338 N N . ASP A 1 167 ? 10.920 -5.338 1.625 1.00 96.50 167 ASP A N 1
ATOM 1339 C CA . ASP A 1 167 ? 10.982 -6.492 2.526 1.00 96.50 167 ASP A CA 1
ATOM 1340 C C . ASP A 1 167 ? 11.632 -7.690 1.811 1.00 96.50 167 ASP A C 1
ATOM 1342 O O . ASP A 1 167 ? 11.207 -8.095 0.728 1.00 96.50 167 ASP A O 1
ATOM 1346 N N . ALA A 1 168 ? 12.655 -8.287 2.430 1.00 95.50 168 ALA A N 1
ATOM 1347 C CA . ALA A 1 168 ? 13.429 -9.391 1.852 1.00 95.50 168 ALA A CA 1
ATOM 1348 C C . ALA A 1 168 ? 12.612 -10.676 1.610 1.00 95.50 168 ALA A C 1
ATOM 1350 O O . ALA A 1 168 ? 13.088 -11.602 0.953 1.00 95.50 168 ALA A O 1
ATOM 1351 N N . ARG A 1 169 ? 11.395 -10.752 2.155 1.00 96.50 169 ARG A N 1
ATOM 1352 C CA . ARG A 1 169 ? 10.478 -11.888 2.019 1.00 96.50 169 ARG A CA 1
ATOM 1353 C C . ARG A 1 169 ? 9.533 -11.740 0.825 1.00 96.50 169 ARG A C 1
ATOM 1355 O O . ARG A 1 169 ? 8.801 -12.682 0.524 1.00 96.50 169 ARG A O 1
ATOM 1362 N N . ILE A 1 170 ? 9.536 -10.596 0.134 1.00 97.81 170 ILE A N 1
ATOM 1363 C CA . ILE A 1 170 ? 8.719 -10.395 -1.069 1.00 97.81 170 ILE A CA 1
ATOM 1364 C C . ILE A 1 170 ? 9.166 -11.372 -2.156 1.00 97.81 170 ILE A C 1
ATOM 1366 O O . ILE A 1 170 ? 10.330 -11.428 -2.554 1.00 97.81 170 ILE A O 1
ATOM 1370 N N . ARG A 1 171 ? 8.201 -12.130 -2.673 1.00 97.69 171 ARG A N 1
ATOM 1371 C CA . ARG A 1 171 ? 8.401 -13.128 -3.721 1.00 97.69 171 ARG A CA 1
ATOM 1372 C C . ARG A 1 171 ? 8.046 -12.553 -5.086 1.00 97.69 171 ARG A C 1
ATOM 1374 O O . ARG A 1 171 ? 7.304 -11.577 -5.204 1.00 97.69 171 ARG A O 1
ATOM 1381 N N . THR A 1 172 ? 8.535 -13.212 -6.134 1.00 97.69 172 THR A N 1
ATOM 1382 C CA . THR A 1 172 ? 8.190 -12.889 -7.523 1.00 97.69 172 THR A CA 1
ATOM 1383 C C . THR A 1 172 ? 7.566 -14.082 -8.238 1.00 97.69 172 THR A C 1
ATOM 1385 O O . THR A 1 172 ? 7.926 -15.234 -7.994 1.00 97.69 172 THR A O 1
ATOM 1388 N N . ALA A 1 173 ? 6.591 -13.817 -9.103 1.00 96.31 173 ALA A N 1
ATOM 1389 C CA . ALA A 1 173 ? 6.008 -14.790 -10.025 1.00 96.31 173 ALA A CA 1
ATOM 1390 C C . ALA A 1 173 ? 5.736 -14.117 -11.372 1.00 96.31 173 ALA A C 1
ATOM 1392 O O . ALA A 1 173 ? 5.729 -12.890 -11.468 1.00 96.31 173 ALA A O 1
ATOM 1393 N N . ARG A 1 174 ? 5.504 -14.905 -12.424 1.00 93.75 174 ARG A N 1
ATOM 1394 C CA . ARG A 1 174 ? 5.108 -14.382 -13.736 1.00 93.75 174 ARG A CA 1
ATOM 1395 C C . ARG A 1 174 ? 3.726 -14.888 -14.112 1.00 93.75 174 ARG A C 1
ATOM 1397 O O . ARG A 1 174 ? 3.459 -16.080 -14.000 1.00 93.75 174 ARG A O 1
ATOM 1404 N N . LEU A 1 175 ? 2.868 -13.980 -14.558 1.00 90.75 175 LEU A N 1
ATOM 1405 C CA . LEU A 1 175 ? 1.575 -14.321 -15.139 1.00 90.75 175 LEU A CA 1
ATOM 1406 C C . LEU A 1 175 ? 1.767 -14.797 -16.576 1.00 90.75 175 LEU A C 1
ATOM 1408 O O . LEU A 1 175 ? 2.539 -14.209 -17.341 1.00 90.75 175 LEU A O 1
ATOM 1412 N N . ASP A 1 176 ? 1.040 -15.850 -16.933 1.00 88.56 176 ASP A N 1
ATOM 1413 C CA . ASP A 1 176 ? 1.069 -16.439 -18.268 1.00 88.56 176 ASP A CA 1
ATOM 1414 C C . ASP A 1 176 ? 0.184 -15.627 -19.226 1.00 88.56 176 ASP A C 1
ATOM 1416 O O . ASP A 1 176 ? -0.978 -15.938 -19.489 1.00 88.56 176 ASP A O 1
ATOM 1420 N N . PHE A 1 177 ? 0.730 -14.501 -19.684 1.00 81.38 177 PHE A N 1
ATOM 1421 C CA . PHE A 1 177 ? 0.142 -13.666 -20.724 1.00 81.38 177 PHE A CA 1
ATOM 1422 C C . PHE A 1 177 ? 1.018 -13.680 -21.968 1.00 81.38 177 PHE A C 1
ATOM 1424 O O . PHE A 1 177 ? 2.213 -13.961 -21.914 1.00 81.38 177 PHE A O 1
ATOM 1431 N N . ARG A 1 178 ? 0.434 -13.283 -23.102 1.00 77.38 178 ARG A N 1
ATOM 1432 C CA . ARG A 1 178 ? 1.194 -13.067 -24.333 1.00 77.38 178 ARG A CA 1
ATOM 1433 C C . ARG A 1 178 ? 2.270 -12.002 -24.095 1.00 77.38 178 ARG A C 1
ATOM 1435 O O . ARG A 1 178 ? 1.944 -10.828 -23.908 1.00 77.38 178 ARG A O 1
ATOM 1442 N N . ASP A 1 179 ? 3.535 -12.407 -24.158 1.00 75.06 179 ASP A N 1
ATOM 1443 C CA . ASP A 1 179 ? 4.658 -11.481 -24.056 1.00 75.06 179 ASP A CA 1
ATOM 1444 C C . ASP A 1 179 ? 4.653 -10.516 -25.254 1.00 75.06 179 ASP A C 1
ATOM 1446 O O . ASP A 1 179 ? 4.677 -10.902 -26.424 1.00 75.06 179 ASP A O 1
ATOM 1450 N N . THR A 1 180 ? 4.595 -9.224 -24.940 1.00 79.94 180 THR A N 1
ATOM 1451 C CA . THR A 1 180 ? 4.774 -8.110 -25.879 1.00 79.94 180 THR A CA 1
ATOM 1452 C C . THR A 1 180 ? 5.867 -7.195 -25.331 1.00 79.94 180 THR A C 1
ATOM 1454 O O . THR A 1 180 ? 6.200 -7.273 -24.150 1.00 79.94 180 THR A O 1
ATOM 1457 N N . GLN A 1 181 ? 6.418 -6.291 -26.148 1.00 72.88 181 GLN A N 1
ATOM 1458 C CA . GLN A 1 181 ? 7.483 -5.375 -25.700 1.00 72.88 181 GLN A CA 1
ATOM 1459 C C . GLN A 1 181 ? 7.077 -4.508 -24.492 1.00 72.88 181 GLN A C 1
ATOM 1461 O O . GLN A 1 181 ? 7.919 -4.123 -23.683 1.00 72.88 181 GLN A O 1
ATOM 1466 N N . SER A 1 182 ? 5.784 -4.212 -24.348 1.00 77.56 182 SER A N 1
ATOM 1467 C CA . SER A 1 182 ? 5.232 -3.427 -23.242 1.00 77.56 182 SER A CA 1
ATOM 1468 C C . SER A 1 182 ? 4.567 -4.276 -22.158 1.00 77.56 182 SER A C 1
ATOM 1470 O O . SER A 1 182 ? 4.047 -3.704 -21.202 1.00 77.56 182 SER A O 1
ATOM 1472 N N . ALA A 1 183 ? 4.551 -5.608 -22.282 1.00 80.94 183 ALA A N 1
ATOM 1473 C CA . ALA A 1 183 ? 3.891 -6.465 -21.306 1.00 80.94 183 ALA A CA 1
ATOM 1474 C C . ALA A 1 183 ? 4.519 -6.296 -19.917 1.00 80.94 183 ALA A C 1
ATOM 1476 O O . ALA A 1 183 ? 5.733 -6.132 -19.756 1.00 80.94 183 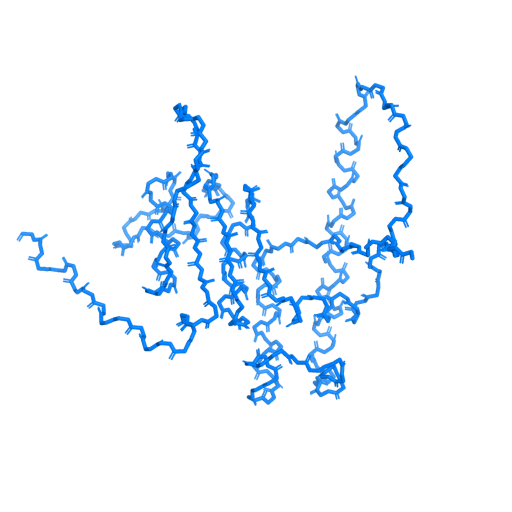ALA A O 1
ATOM 1477 N N . ARG A 1 184 ? 3.657 -6.317 -18.904 1.00 88.38 184 ARG A N 1
ATOM 1478 C CA . ARG A 1 184 ? 4.020 -6.303 -17.490 1.00 88.38 184 ARG A CA 1
ATOM 1479 C C . ARG A 1 184 ? 3.326 -7.495 -16.860 1.00 88.38 184 ARG A C 1
ATOM 1481 O O . ARG A 1 184 ? 2.128 -7.474 -16.615 1.00 88.38 184 ARG A O 1
ATOM 1488 N N . ASN A 1 185 ? 4.076 -8.580 -16.717 1.00 91.19 185 ASN A N 1
ATOM 1489 C CA . ASN A 1 185 ? 3.580 -9.854 -16.203 1.00 91.19 185 ASN A CA 1
ATOM 1490 C C . ASN A 1 185 ? 4.287 -10.290 -14.918 1.00 91.19 185 ASN A C 1
ATOM 1492 O O . ASN A 1 185 ? 3.988 -11.367 -14.413 1.00 91.19 185 ASN A O 1
ATOM 1496 N N . LEU A 1 186 ? 5.202 -9.479 -14.380 1.00 94.06 186 LEU A N 1
ATOM 1497 C CA . LEU A 1 186 ? 5.834 -9.746 -13.094 1.00 94.06 186 LEU A CA 1
ATOM 1498 C C . LEU A 1 186 ? 4.874 -9.386 -11.954 1.00 94.06 186 LEU A C 1
ATOM 1500 O O . LEU A 1 186 ? 4.420 -8.248 -11.858 1.00 94.06 186 LEU A O 1
ATOM 1504 N N . VAL A 1 187 ? 4.605 -10.356 -11.087 1.00 96.94 187 VAL A N 1
ATOM 1505 C CA . VAL A 1 187 ? 3.851 -10.192 -9.843 1.00 96.94 187 VAL A CA 1
ATOM 1506 C C . VAL A 1 187 ? 4.837 -10.153 -8.689 1.00 96.94 187 VAL A C 1
ATOM 1508 O O . VAL A 1 187 ? 5.655 -11.063 -8.558 1.00 96.94 187 VAL A O 1
ATOM 1511 N N . LEU A 1 188 ? 4.728 -9.135 -7.843 1.00 98.06 188 LEU A N 1
ATOM 1512 C CA . LEU A 1 188 ? 5.331 -9.103 -6.515 1.00 98.06 188 LEU A CA 1
ATOM 1513 C C . LEU A 1 188 ? 4.269 -9.535 -5.507 1.00 98.06 188 LEU A C 1
ATOM 1515 O O . LEU A 1 188 ? 3.146 -9.028 -5.558 1.00 98.06 188 LEU A O 1
ATOM 1519 N N . TYR A 1 189 ? 4.585 -10.476 -4.624 1.00 98.25 189 TYR A N 1
ATOM 1520 C CA . TYR A 1 189 ? 3.595 -11.003 -3.688 1.00 98.25 189 TYR A CA 1
ATOM 1521 C C . TYR A 1 189 ? 4.204 -11.481 -2.370 1.00 98.25 189 TYR A C 1
ATOM 1523 O O . TYR A 1 189 ? 5.381 -11.835 -2.305 1.00 98.25 189 TYR A O 1
ATOM 1531 N N . MET A 1 190 ? 3.364 -11.531 -1.340 1.00 97.31 190 MET A N 1
ATOM 1532 C CA . MET A 1 190 ? 3.627 -12.211 -0.070 1.00 97.31 190 MET A CA 1
ATOM 1533 C C . MET A 1 190 ? 2.403 -13.029 0.334 1.00 97.31 190 MET A C 1
ATOM 1535 O O . MET A 1 190 ? 1.260 -12.610 0.131 1.00 97.31 190 MET A O 1
ATOM 1539 N N . LEU A 1 191 ? 2.653 -14.197 0.915 1.00 95.69 191 LEU A N 1
ATOM 1540 C CA . LEU A 1 191 ? 1.653 -15.088 1.492 1.00 95.69 191 LEU A CA 1
ATOM 1541 C C . LEU A 1 191 ? 1.578 -14.902 3.019 1.00 95.69 191 LEU A C 1
ATOM 1543 O O . LEU A 1 191 ? 2.501 -14.334 3.607 1.00 95.69 191 LEU A O 1
ATOM 1547 N N . PRO A 1 192 ? 0.513 -15.385 3.695 1.00 92.25 192 PRO A N 1
ATOM 1548 C CA . PRO A 1 192 ? 0.417 -15.297 5.153 1.00 92.25 192 PRO A CA 1
ATOM 1549 C C . PRO A 1 192 ? 1.648 -15.860 5.877 1.00 92.25 192 PRO A C 1
ATOM 1551 O O . PRO A 1 192 ? 2.097 -15.298 6.873 1.00 92.25 192 PRO A O 1
ATOM 1554 N N . GLU A 1 193 ? 2.220 -16.947 5.361 1.00 92.25 193 GLU A N 1
ATOM 1555 C CA . GLU A 1 193 ? 3.338 -17.650 5.990 1.00 92.25 193 GLU A CA 1
ATOM 1556 C C . GLU A 1 193 ? 4.643 -16.847 5.923 1.00 92.25 193 GLU A C 1
ATOM 1558 O O . GLU A 1 193 ? 5.533 -17.059 6.747 1.00 92.25 193 GLU A O 1
ATOM 1563 N N . ASP A 1 194 ? 4.775 -15.915 4.975 1.00 93.44 194 ASP A N 1
ATOM 1564 C CA . ASP A 1 194 ? 5.966 -15.068 4.856 1.00 93.44 194 ASP A CA 1
ATOM 1565 C C . ASP A 1 194 ? 6.110 -14.140 6.066 1.00 93.44 194 ASP A C 1
ATOM 1567 O O . ASP A 1 194 ? 7.212 -13.952 6.575 1.00 93.44 194 ASP A O 1
ATOM 1571 N N . TYR A 1 195 ? 5.003 -13.640 6.620 1.00 88.56 195 TYR A N 1
ATOM 1572 C CA . TYR A 1 195 ? 5.035 -12.765 7.797 1.00 88.56 195 TYR A CA 1
ATOM 1573 C C . TYR A 1 195 ? 5.545 -13.466 9.061 1.00 88.56 195 TYR A C 1
ATOM 1575 O O . TYR A 1 195 ? 6.102 -12.812 9.939 1.00 88.56 195 TYR A O 1
ATOM 1583 N N . THR A 1 196 ? 5.404 -14.792 9.130 1.00 85.19 196 THR A N 1
ATOM 1584 C CA . THR A 1 196 ? 5.853 -15.604 10.274 1.00 85.19 196 THR A CA 1
ATOM 1585 C C . THR A 1 196 ? 7.310 -16.053 10.176 1.00 85.19 196 THR A C 1
ATOM 1587 O O . THR A 1 196 ? 7.878 -16.528 11.158 1.00 85.19 196 THR A O 1
ATOM 1590 N N . GLN A 1 197 ? 7.927 -15.912 9.002 1.00 78.94 197 GLN A N 1
ATOM 1591 C CA . GLN A 1 197 ? 9.316 -16.295 8.778 1.00 78.94 197 GLN A CA 1
ATOM 1592 C C . GLN A 1 197 ? 10.255 -15.159 9.182 1.00 78.94 197 GLN A C 1
ATOM 1594 O O . GLN A 1 197 ? 9.999 -13.987 8.889 1.00 78.94 197 GLN A O 1
ATOM 1599 N N . ALA A 1 198 ? 11.376 -15.518 9.816 1.00 73.88 198 ALA A N 1
ATOM 1600 C CA . ALA A 1 198 ? 12.484 -14.588 9.978 1.00 73.88 198 ALA A CA 1
ATOM 1601 C C . ALA A 1 198 ? 12.964 -14.146 8.583 1.00 73.88 198 ALA A C 1
ATOM 1603 O O . ALA A 1 198 ? 13.074 -14.996 7.692 1.00 73.88 198 ALA A O 1
ATOM 1604 N N . PRO A 1 199 ? 13.231 -12.846 8.363 1.00 68.94 199 PRO A N 1
ATOM 1605 C CA . PRO A 1 199 ? 13.751 -12.390 7.086 1.00 68.94 199 PRO A CA 1
ATOM 1606 C C . PRO A 1 199 ? 15.064 -13.127 6.779 1.00 68.94 199 PRO A C 1
ATOM 1608 O O . PRO A 1 199 ? 15.871 -13.340 7.694 1.00 68.94 199 PRO A O 1
ATOM 1611 N N . PRO A 1 200 ? 15.287 -13.551 5.522 1.00 68.19 200 PRO A N 1
ATOM 1612 C CA . PRO A 1 200 ? 16.547 -14.178 5.153 1.00 68.19 200 PRO A CA 1
ATOM 1613 C C . PRO A 1 200 ? 17.706 -13.217 5.463 1.00 68.19 200 PRO A C 1
ATOM 1615 O O . PRO A 1 200 ? 17.528 -11.998 5.362 1.00 68.19 200 PRO A O 1
ATOM 1618 N N . PRO A 1 201 ? 18.890 -13.728 5.851 1.00 62.94 201 PRO A N 1
ATOM 1619 C CA . PRO A 1 201 ? 20.049 -12.875 6.072 1.00 62.94 201 PRO A CA 1
ATOM 1620 C C . PRO A 1 201 ? 20.313 -12.061 4.801 1.00 62.94 201 PRO A C 1
ATOM 1622 O O . PRO A 1 201 ? 20.400 -12.633 3.712 1.00 62.94 201 PRO A O 1
ATOM 1625 N N . MET A 1 202 ? 20.398 -10.732 4.932 1.00 54.44 202 MET A N 1
ATOM 1626 C CA . MET A 1 202 ? 20.712 -9.869 3.794 1.00 54.44 202 MET A CA 1
ATOM 1627 C C . MET A 1 202 ? 22.053 -10.305 3.205 1.00 54.44 202 MET A C 1
ATOM 1629 O O . MET A 1 202 ? 23.068 -10.317 3.901 1.00 54.44 202 MET A O 1
ATOM 1633 N N . ILE A 1 203 ? 22.051 -10.684 1.927 1.00 52.47 203 ILE A N 1
ATOM 1634 C CA . ILE A 1 203 ? 23.285 -10.932 1.187 1.00 52.47 203 ILE A CA 1
ATOM 1635 C C . ILE A 1 203 ? 23.959 -9.573 1.015 1.00 52.47 203 ILE A C 1
ATOM 1637 O O . ILE A 1 203 ? 23.422 -8.696 0.343 1.00 52.47 203 ILE A O 1
ATOM 1641 N N . ASP A 1 204 ? 25.115 -9.398 1.645 1.00 41.75 204 ASP A N 1
ATOM 1642 C CA . ASP A 1 204 ? 25.955 -8.221 1.466 1.00 41.75 204 ASP A CA 1
ATOM 1643 C C . ASP A 1 204 ? 26.501 -8.221 0.027 1.00 41.75 204 ASP A C 1
ATOM 1645 O O . ASP A 1 204 ? 27.392 -8.997 -0.329 1.00 41.75 204 ASP A O 1
ATOM 1649 N N . ILE A 1 205 ? 25.909 -7.394 -0.841 1.00 47.62 205 ILE A N 1
ATOM 1650 C CA . ILE A 1 205 ? 26.245 -7.312 -2.276 1.00 47.62 205 ILE A CA 1
ATOM 1651 C C . ILE A 1 205 ? 27.637 -6.671 -2.486 1.00 47.62 205 ILE A C 1
ATOM 1653 O O . ILE A 1 205 ? 28.159 -6.652 -3.597 1.00 47.62 205 ILE A O 1
ATOM 1657 N N . THR A 1 206 ? 28.315 -6.237 -1.418 1.00 40.59 206 THR A N 1
ATOM 1658 C CA . THR A 1 206 ? 29.654 -5.628 -1.473 1.00 40.59 206 THR A CA 1
ATOM 1659 C C . THR A 1 206 ? 30.775 -6.605 -1.890 1.00 40.59 206 THR A C 1
ATOM 1661 O O . THR A 1 206 ? 31.901 -6.177 -2.119 1.00 40.59 206 THR A O 1
ATOM 1664 N N . ILE A 1 207 ? 30.507 -7.912 -2.034 1.00 39.31 207 ILE A N 1
ATOM 1665 C CA . ILE A 1 207 ? 31.537 -8.929 -2.355 1.00 39.31 207 ILE A CA 1
ATOM 1666 C C . ILE A 1 207 ? 31.595 -9.300 -3.857 1.00 39.31 207 ILE A C 1
ATOM 1668 O O . ILE A 1 207 ? 32.448 -10.082 -4.270 1.00 39.31 207 ILE A O 1
ATOM 1672 N N . ILE A 1 208 ? 30.755 -8.714 -4.718 1.00 39.66 208 ILE A N 1
ATOM 1673 C CA . ILE A 1 208 ? 30.852 -8.912 -6.178 1.00 39.66 208 ILE A CA 1
ATOM 1674 C C . ILE A 1 208 ? 31.304 -7.607 -6.846 1.00 39.66 208 ILE A C 1
ATOM 1676 O O . ILE A 1 208 ? 30.505 -6.859 -7.410 1.00 39.66 208 ILE A O 1
ATOM 1680 N N . SER A 1 209 ? 32.600 -7.311 -6.762 1.00 36.66 209 SER A N 1
ATOM 1681 C CA . SER A 1 209 ? 33.308 -6.318 -7.585 1.00 36.66 209 SER A CA 1
ATOM 1682 C C . SER A 1 209 ? 34.747 -6.758 -7.805 1.00 36.66 209 SER A C 1
ATOM 1684 O O . SER A 1 209 ? 35.357 -7.259 -6.836 1.00 36.66 209 SER A O 1
#

Sequence (209 aa):
EFLSPKYMKILVDDALVQTIQSIRQTNEEGLFHTLPPLSSLDRLTESSLLLWDEYWKDARHRAQSLALHSSQKLNTAPRVPHSVSQSSHVEDGREALLAVIQCRLWVGFHPDQATEATIDLALLLERPFAVVPCCVFPCDFPQRMTLDGLRNVRHYPEFIPYLLAKDARIRTARLDFRDTQSARNLVLYMLPEDYTQAPPPMIDITIIS